Protein AF-A0A1H7X1F6-F1 (afdb_monomer_lite)

Sequence (205 aa):
MDRLIEIYKSLSFLFTQIKLTILCIEECIKNHSELSKIEFDENFYNEPGFSMASRAILSNHCLIQFKSFLDEYKNFNESNFDKKYAESIRKVRNINQYGIKRISKWKDLEKFRNDILAHNFRANKKSFFNNPNNEVYEYLIPDSLNEKKVCLMIMQKICLNIMNEFPEVITHSNVIYYNIGMNLKINFDSKLDLEEEIRLINENM

Organism: NCBI:txid295069

pLDDT: mean 83.16, std 15.3, range [36.94, 97.62]

Foldseek 3Di:
DVVLLVLLLQLLVLLLLLVVLLVVLVVLVVCVVVQQPDADPPPDDRPPGRSVVSNVVSLLVSLLSLVVSVVSVVCLALVNDDVVCRVLSVVLCQLLVVLVVVQCQQVCSVVSNCCVPVVVCDDPVDHPVPDPPPDDDDGSTQRDSLSSVSSSVSSLSSSVSSCVSCVVSCVPNVSPPVSSDDPDPDDDDDPDPSVVSVVVSVVRD

Radius of gyration: 19.15 Å; chains: 1; bounding box: 44×42×52 Å

Secondary structure (DSSP, 8-state):
-HHHHHHHHHHHHHHHHHHHHHHHHHHHHHTHHHHTT-PPPTTS--SS-HHHHHHHHHHHHHHHHHHHHHHHHHH--GGGS-GGGHHHHHHHHHHHHHHHHHHTT-TTHHHHHIIIIITTSEETTEESS--TT-------S--SHHHHHHHHHHHHHHHHHHHHH-THHHHHH---GGGT-----PPP-SSS-HHHHHHHHHHH-

Structure (mmCIF, N/CA/C/O backbone):
data_AF-A0A1H7X1F6-F1
#
_entry.id   AF-A0A1H7X1F6-F1
#
loop_
_atom_site.group_PDB
_atom_site.id
_atom_site.type_symbol
_atom_site.label_atom_id
_atom_site.label_alt_id
_atom_site.label_comp_id
_atom_site.label_asym_id
_atom_site.label_entity_id
_atom_site.label_seq_id
_atom_site.pdbx_PDB_ins_code
_atom_site.Cartn_x
_atom_site.Cartn_y
_atom_site.Cartn_z
_atom_site.occupancy
_atom_site.B_iso_or_equiv
_atom_site.auth_seq_id
_atom_site.auth_comp_id
_atom_site.auth_asym_id
_atom_site.auth_atom_id
_atom_site.pdbx_PDB_model_num
ATOM 1 N N . MET A 1 1 ? -3.171 -2.506 24.985 1.00 88.88 1 MET A N 1
ATOM 2 C CA . MET A 1 1 ? -2.374 -1.358 24.487 1.00 88.88 1 MET A CA 1
ATOM 3 C C . MET A 1 1 ? -1.203 -1.828 23.634 1.00 88.88 1 MET A C 1
ATOM 5 O O . MET A 1 1 ? -1.101 -1.403 22.495 1.00 88.88 1 MET A O 1
ATOM 9 N N . ASP A 1 2 ? -0.366 -2.742 24.124 1.00 89.69 2 ASP A N 1
ATOM 10 C CA . ASP A 1 2 ? 0.849 -3.183 23.411 1.00 89.69 2 ASP A CA 1
ATOM 11 C C . ASP A 1 2 ? 0.585 -3.679 21.987 1.00 89.69 2 ASP A C 1
ATOM 13 O O . ASP A 1 2 ? 1.252 -3.249 21.051 1.00 89.69 2 ASP A O 1
ATOM 17 N N . ARG A 1 3 ? -0.469 -4.482 21.796 1.00 90.88 3 ARG A N 1
ATOM 18 C CA . ARG A 1 3 ? -0.887 -4.951 20.467 1.00 90.88 3 ARG A CA 1
ATOM 19 C C . ARG A 1 3 ? -1.257 -3.814 19.505 1.00 90.88 3 ARG A C 1
ATOM 21 O O . ARG A 1 3 ? -1.011 -3.911 18.309 1.00 90.88 3 ARG A O 1
ATOM 28 N N . LEU A 1 4 ? -1.851 -2.735 20.020 1.00 91.69 4 LEU A N 1
ATOM 29 C CA . LEU A 1 4 ? -2.218 -1.549 19.237 1.00 91.69 4 LEU A CA 1
ATOM 30 C C . LEU A 1 4 ? -0.965 -0.812 18.767 1.00 91.69 4 LEU A C 1
ATOM 32 O O . LEU A 1 4 ? -0.859 -0.455 17.597 1.00 91.69 4 LEU A O 1
ATOM 36 N N . ILE A 1 5 ? -0.000 -0.649 19.674 1.00 90.44 5 ILE A N 1
ATOM 37 C CA . ILE A 1 5 ? 1.303 -0.052 19.379 1.00 90.44 5 ILE A CA 1
ATOM 38 C C . ILE A 1 5 ? 2.058 -0.904 18.353 1.00 90.44 5 ILE A C 1
ATOM 40 O O . ILE A 1 5 ? 2.636 -0.352 17.421 1.00 90.44 5 ILE A O 1
ATOM 44 N N . GLU A 1 6 ? 2.048 -2.230 18.499 1.00 91.06 6 GLU A N 1
ATOM 45 C CA . GLU A 1 6 ? 2.686 -3.168 17.570 1.00 91.06 6 GLU A CA 1
ATOM 46 C C . GLU A 1 6 ? 2.112 -3.037 16.153 1.00 91.06 6 GLU A C 1
ATOM 48 O O . GLU A 1 6 ? 2.861 -2.760 15.219 1.00 91.06 6 GLU A O 1
ATOM 53 N N . ILE A 1 7 ? 0.787 -3.135 16.003 1.00 93.38 7 ILE A N 1
ATOM 54 C CA . ILE A 1 7 ? 0.122 -2.998 14.697 1.00 93.38 7 ILE A CA 1
ATOM 55 C C . ILE A 1 7 ? 0.402 -1.622 14.091 1.00 93.38 7 ILE A C 1
ATOM 57 O O . ILE A 1 7 ? 0.745 -1.511 12.915 1.00 93.38 7 ILE A O 1
ATOM 61 N N . TYR A 1 8 ? 0.312 -0.555 14.886 1.00 92.12 8 TYR A N 1
ATOM 62 C CA . TYR A 1 8 ? 0.587 0.791 14.396 1.00 92.12 8 TYR A CA 1
ATOM 63 C C . TYR A 1 8 ? 2.049 0.972 13.947 1.00 92.12 8 TYR A C 1
ATOM 65 O O . TYR A 1 8 ? 2.299 1.604 12.915 1.00 92.12 8 TYR A O 1
ATOM 73 N N . LYS A 1 9 ? 3.020 0.389 14.665 1.00 89.56 9 LYS A N 1
ATOM 74 C CA . LYS A 1 9 ? 4.433 0.361 14.248 1.00 89.56 9 LYS A CA 1
ATOM 75 C C . LYS A 1 9 ? 4.597 -0.356 12.911 1.00 89.56 9 LYS A C 1
ATOM 77 O O . LYS A 1 9 ? 5.235 0.198 12.017 1.00 89.56 9 LYS A O 1
ATOM 82 N N . SER A 1 10 ? 3.996 -1.535 12.757 1.00 93.12 10 SER A N 1
ATOM 83 C CA . SER A 1 10 ? 4.032 -2.310 11.511 1.00 93.12 10 SER A CA 1
ATOM 84 C C . SER A 1 10 ? 3.438 -1.526 10.339 1.00 93.12 10 SER A C 1
ATOM 86 O O . SER A 1 10 ? 4.079 -1.396 9.295 1.00 93.12 10 SER A O 1
ATOM 88 N N . LEU A 1 11 ? 2.257 -0.925 10.522 1.00 94.31 11 LEU A N 1
ATOM 89 C CA . LEU A 1 11 ? 1.610 -0.087 9.508 1.00 94.31 11 LEU A CA 1
ATOM 90 C C . LEU A 1 11 ? 2.471 1.123 9.135 1.00 94.31 11 LEU A C 1
ATOM 92 O O . LEU A 1 11 ? 2.673 1.393 7.953 1.00 94.31 11 LEU A O 1
ATOM 96 N N . SER A 1 12 ? 3.028 1.823 10.124 1.00 90.38 12 SER A N 1
ATOM 97 C CA . SER A 1 12 ? 3.879 2.999 9.903 1.00 90.38 12 SER A CA 1
ATOM 98 C C . SER A 1 12 ? 5.176 2.650 9.174 1.00 90.38 12 SER A C 1
ATOM 100 O O . SER A 1 12 ? 5.615 3.388 8.285 1.00 90.38 12 SER A O 1
ATOM 102 N N . PHE A 1 13 ? 5.784 1.514 9.520 1.00 90.62 13 PHE A N 1
ATOM 103 C CA . PHE A 1 13 ? 6.967 0.994 8.845 1.00 90.62 13 PHE A CA 1
ATOM 104 C C . PHE A 1 13 ? 6.662 0.666 7.381 1.00 90.62 13 PHE A C 1
ATOM 106 O O . PHE A 1 13 ? 7.339 1.176 6.488 1.00 90.62 13 PHE A O 1
ATOM 113 N N . LEU A 1 14 ? 5.603 -0.111 7.125 1.00 94.44 14 LEU A N 1
ATOM 114 C CA . LEU A 1 14 ? 5.171 -0.469 5.772 1.00 94.44 14 LEU A CA 1
ATOM 115 C C . LEU A 1 14 ? 4.840 0.776 4.947 1.00 94.44 14 LEU A C 1
ATOM 117 O O . LEU A 1 14 ? 5.339 0.919 3.836 1.00 94.44 14 LEU A O 1
ATOM 121 N N . PHE A 1 15 ? 4.080 1.718 5.507 1.00 93.62 15 PHE A N 1
ATOM 122 C CA . PHE A 1 15 ? 3.782 2.999 4.868 1.00 93.62 15 PHE A CA 1
ATOM 123 C C . PHE A 1 15 ? 5.056 3.757 4.465 1.00 93.62 15 PHE A C 1
ATOM 125 O O . PHE A 1 15 ? 5.159 4.244 3.340 1.00 93.62 15 PHE A O 1
ATOM 132 N N . THR A 1 16 ? 6.048 3.828 5.355 1.00 89.94 16 THR A N 1
ATOM 133 C CA . THR A 1 16 ? 7.317 4.521 5.081 1.00 89.94 16 THR A CA 1
ATOM 134 C C . THR A 1 16 ? 8.088 3.849 3.943 1.00 89.94 16 THR A C 1
ATOM 136 O O . THR A 1 16 ? 8.592 4.531 3.051 1.00 89.94 16 THR A O 1
ATOM 139 N N . GLN A 1 17 ? 8.139 2.517 3.933 1.00 92.81 17 GLN A N 1
ATOM 140 C CA . GLN A 1 17 ? 8.785 1.735 2.875 1.00 92.81 17 GLN A CA 1
ATOM 141 C C . GLN A 1 17 ? 8.091 1.912 1.517 1.00 92.81 17 GLN A C 1
ATOM 143 O O . GLN A 1 17 ? 8.752 2.109 0.495 1.00 92.81 17 GLN A O 1
ATOM 148 N N . ILE A 1 18 ? 6.758 1.931 1.512 1.00 94.94 18 ILE A N 1
ATOM 149 C CA . ILE A 1 18 ? 5.947 2.199 0.322 1.00 94.94 18 ILE A CA 1
ATOM 150 C C . ILE A 1 18 ? 6.231 3.606 -0.209 1.00 94.94 18 ILE A C 1
ATOM 152 O O . ILE A 1 18 ? 6.483 3.778 -1.403 1.00 94.94 18 ILE A O 1
ATOM 156 N N . LYS A 1 19 ? 6.228 4.616 0.672 1.00 93.25 19 LYS A N 1
ATOM 157 C CA . LYS A 1 19 ? 6.528 6.014 0.325 1.00 93.25 19 LYS A CA 1
ATOM 158 C C . LYS A 1 19 ? 7.902 6.135 -0.324 1.00 93.25 19 LYS A C 1
ATOM 160 O O . LYS A 1 19 ? 8.022 6.756 -1.378 1.00 93.25 19 LYS A O 1
ATOM 165 N N . LEU A 1 20 ? 8.919 5.522 0.281 1.00 92.75 20 LEU A N 1
ATOM 166 C CA . LEU A 1 20 ? 10.278 5.506 -0.252 1.00 92.75 20 LEU A CA 1
ATOM 167 C C . LEU A 1 20 ? 10.326 4.839 -1.630 1.00 92.75 20 LEU A C 1
ATOM 169 O O . LEU A 1 20 ? 10.896 5.398 -2.559 1.00 92.75 20 LEU A O 1
ATOM 173 N N . THR A 1 21 ? 9.669 3.690 -1.787 1.00 95.31 21 THR A N 1
ATOM 174 C CA . THR A 1 21 ? 9.642 2.960 -3.062 1.00 95.31 21 THR A CA 1
ATOM 175 C C . THR A 1 21 ? 8.993 3.794 -4.168 1.00 95.31 21 THR A C 1
ATOM 177 O O . THR A 1 21 ? 9.528 3.870 -5.271 1.00 95.31 21 THR A O 1
ATOM 180 N N . ILE A 1 22 ? 7.881 4.481 -3.883 1.00 95.00 22 ILE A N 1
ATOM 181 C CA . ILE A 1 22 ? 7.218 5.380 -4.843 1.00 95.00 22 ILE A CA 1
ATOM 182 C C . ILE A 1 22 ? 8.125 6.554 -5.227 1.00 95.00 22 ILE A C 1
ATOM 184 O O . ILE A 1 22 ? 8.204 6.884 -6.409 1.00 95.00 22 ILE A O 1
ATOM 188 N N . LEU A 1 23 ? 8.839 7.148 -4.264 1.00 93.56 23 LEU A N 1
ATOM 189 C CA . LEU A 1 23 ? 9.831 8.191 -4.542 1.00 93.56 23 LEU A CA 1
ATOM 190 C C . LEU A 1 23 ? 10.948 7.671 -5.456 1.00 93.56 23 LEU A C 1
ATOM 192 O O . LEU A 1 23 ? 11.282 8.328 -6.435 1.00 93.56 23 LEU A O 1
ATOM 196 N N . CYS A 1 24 ? 11.473 6.470 -5.202 1.00 93.81 24 CYS A N 1
ATOM 197 C CA . CYS A 1 24 ? 12.476 5.849 -6.068 1.00 93.81 24 CYS A CA 1
ATOM 198 C C . CYS A 1 24 ? 11.944 5.604 -7.489 1.00 93.81 24 CYS A C 1
ATOM 200 O O . CYS A 1 24 ? 12.646 5.893 -8.453 1.00 93.81 24 CYS A O 1
ATOM 202 N N . ILE A 1 25 ? 10.704 5.120 -7.641 1.00 94.62 25 ILE A N 1
ATOM 203 C CA . ILE A 1 25 ? 10.073 4.942 -8.962 1.00 94.62 25 ILE A CA 1
ATOM 204 C C . ILE A 1 25 ? 9.985 6.283 -9.697 1.00 94.62 25 ILE A C 1
ATOM 206 O O . ILE A 1 25 ? 10.287 6.355 -10.888 1.00 94.62 25 ILE A O 1
ATOM 210 N N . GLU A 1 26 ? 9.570 7.339 -8.997 1.00 93.81 26 GLU A N 1
ATOM 211 C CA . GLU A 1 26 ? 9.464 8.682 -9.561 1.00 93.81 26 GLU A CA 1
ATOM 212 C C . GLU A 1 26 ? 10.828 9.214 -10.019 1.00 93.81 26 GLU A C 1
ATOM 214 O O . GLU A 1 26 ? 10.940 9.719 -11.136 1.00 93.81 26 GLU A O 1
ATOM 219 N N . GLU A 1 27 ? 11.877 9.033 -9.217 1.00 92.62 27 GLU A N 1
ATOM 220 C CA . GLU A 1 27 ? 13.239 9.404 -9.606 1.00 92.62 27 GLU A CA 1
ATOM 221 C C . GLU A 1 27 ? 13.752 8.580 -10.793 1.00 92.62 27 GLU A C 1
ATOM 223 O O . GLU A 1 27 ? 14.383 9.138 -11.693 1.00 92.62 27 GLU A O 1
ATOM 228 N N . CYS A 1 28 ? 13.419 7.288 -10.884 1.00 92.31 28 CYS A N 1
ATOM 229 C CA . CYS A 1 28 ? 13.743 6.489 -12.067 1.00 92.31 28 CYS A CA 1
ATOM 230 C C . CYS A 1 28 ? 13.047 6.999 -13.338 1.00 92.31 28 CYS A C 1
ATOM 232 O O . CYS A 1 28 ? 13.621 6.911 -14.423 1.00 92.31 28 CYS A O 1
ATOM 234 N N . ILE A 1 29 ? 11.815 7.505 -13.221 1.00 91.31 29 ILE A N 1
ATOM 235 C CA . ILE A 1 29 ? 11.071 8.090 -14.346 1.00 91.31 29 ILE A CA 1
ATOM 236 C C . ILE A 1 29 ? 11.693 9.426 -14.759 1.00 91.31 29 ILE A C 1
ATOM 238 O O . ILE A 1 29 ? 11.963 9.623 -15.942 1.00 91.31 29 ILE A O 1
ATOM 242 N N . LYS A 1 30 ? 11.972 10.319 -13.800 1.00 92.88 30 LYS A N 1
ATOM 243 C CA . LYS A 1 30 ? 12.587 11.633 -14.064 1.00 92.88 30 LYS A CA 1
ATOM 244 C C . LYS A 1 30 ? 13.959 11.518 -14.726 1.00 92.88 30 LYS A C 1
ATOM 246 O O . LYS A 1 30 ? 14.281 12.314 -15.598 1.00 92.88 30 LYS A O 1
ATOM 251 N N . ASN A 1 31 ? 14.743 10.517 -14.332 1.00 93.56 31 ASN A N 1
ATOM 252 C CA . ASN A 1 31 ? 16.113 10.312 -14.805 1.00 93.56 31 ASN A CA 1
ATOM 253 C C . ASN A 1 31 ? 16.216 9.212 -15.877 1.00 93.56 31 ASN A C 1
ATOM 255 O O . ASN A 1 31 ? 17.286 8.635 -16.069 1.00 93.56 31 ASN A O 1
ATOM 259 N N . HIS A 1 32 ? 15.121 8.893 -16.578 1.00 90.94 32 HIS A N 1
ATOM 260 C CA . HIS A 1 32 ? 15.079 7.792 -17.546 1.00 90.94 32 HIS A CA 1
ATOM 261 C C . HIS A 1 32 ? 16.185 7.872 -18.611 1.00 90.94 32 HIS A C 1
ATOM 263 O O . HIS A 1 32 ? 16.798 6.849 -18.911 1.00 90.94 32 HIS A O 1
ATOM 269 N N . SER A 1 33 ? 16.476 9.064 -19.146 1.00 90.88 33 SER A N 1
ATOM 270 C CA . SER A 1 33 ? 17.503 9.255 -20.181 1.00 90.88 33 SER A CA 1
ATOM 271 C C . SER A 1 33 ? 18.907 8.896 -19.700 1.00 90.88 33 SER A C 1
ATOM 273 O O . SER A 1 33 ? 19.660 8.282 -20.444 1.00 90.88 33 SER A O 1
ATOM 275 N N . GLU A 1 34 ? 19.257 9.252 -18.464 1.00 93.19 34 GLU A N 1
ATOM 276 C CA . GLU A 1 34 ? 20.572 8.952 -17.889 1.00 93.19 34 GLU A CA 1
ATOM 277 C C . GLU A 1 34 ? 20.667 7.490 -17.465 1.00 93.19 34 GLU A C 1
ATOM 279 O O . GLU A 1 34 ? 21.635 6.807 -17.785 1.00 93.19 34 GLU A O 1
ATOM 284 N N . LEU A 1 35 ? 19.620 6.969 -16.823 1.00 90.00 35 LEU A N 1
ATOM 285 C CA . LEU A 1 35 ? 19.577 5.576 -16.385 1.00 90.00 35 LEU A CA 1
ATOM 286 C C . LEU A 1 35 ? 19.558 4.583 -17.550 1.00 90.00 35 LEU A C 1
ATOM 288 O O . LEU A 1 35 ? 19.980 3.447 -17.377 1.00 90.00 35 LEU A O 1
ATOM 292 N N . SER A 1 36 ? 19.067 4.980 -18.724 1.00 87.94 36 SER A N 1
ATOM 293 C CA . SER A 1 36 ? 19.060 4.116 -19.912 1.00 87.94 36 SER A CA 1
ATOM 294 C C . SER A 1 36 ? 20.427 4.009 -20.589 1.00 87.94 36 SER A C 1
ATOM 296 O O . SER A 1 36 ? 20.607 3.122 -21.413 1.00 87.94 36 SER A O 1
ATOM 298 N N . LYS A 1 37 ? 21.390 4.872 -20.235 1.00 90.31 37 LYS A N 1
ATOM 299 C CA . LYS A 1 37 ? 22.786 4.776 -20.698 1.00 90.31 37 LYS A CA 1
ATOM 300 C C . LYS A 1 37 ? 23.609 3.769 -19.892 1.00 90.31 37 LYS A C 1
ATOM 302 O O . LYS A 1 37 ? 24.751 3.505 -20.243 1.00 90.31 37 LYS A O 1
ATOM 307 N N . ILE A 1 38 ? 23.069 3.264 -18.780 1.00 88.88 38 ILE A N 1
ATOM 308 C CA . ILE A 1 38 ? 23.737 2.253 -17.963 1.00 88.88 38 ILE A CA 1
ATOM 309 C C . ILE A 1 38 ? 23.565 0.909 -18.666 1.00 88.88 38 ILE A C 1
ATOM 311 O O . ILE A 1 38 ? 22.469 0.344 -18.689 1.00 88.88 38 ILE A O 1
ATOM 315 N N . GLU A 1 39 ? 24.657 0.420 -19.239 1.00 83.00 39 GLU A N 1
ATOM 316 C CA . GLU A 1 39 ? 24.734 -0.897 -19.858 1.00 83.00 39 GLU A CA 1
ATOM 317 C C . GLU A 1 39 ? 25.016 -1.959 -18.792 1.00 83.00 39 GLU A C 1
ATOM 319 O O . GLU A 1 39 ? 25.766 -1.732 -17.836 1.00 83.00 39 GLU A O 1
ATOM 324 N N . PHE A 1 40 ? 24.381 -3.118 -18.939 1.00 80.50 40 PHE A N 1
ATOM 325 C CA . PHE A 1 40 ? 24.753 -4.285 -18.155 1.00 80.50 40 PHE A CA 1
ATOM 326 C C . PHE A 1 40 ? 25.980 -4.952 -18.788 1.00 80.50 40 PHE A C 1
ATOM 328 O O . PHE A 1 40 ? 26.198 -4.844 -19.991 1.00 80.50 40 PHE A O 1
ATOM 335 N N . ASP A 1 41 ? 26.780 -5.636 -17.969 1.00 79.25 41 ASP A N 1
ATOM 336 C CA . ASP A 1 41 ? 27.873 -6.480 -18.463 1.00 79.25 41 ASP A CA 1
ATOM 337 C C . ASP A 1 41 ? 27.336 -7.541 -19.448 1.00 79.25 41 ASP A C 1
ATOM 339 O O . ASP A 1 41 ? 26.183 -7.964 -19.334 1.00 79.25 41 ASP A O 1
ATOM 343 N N . GLU A 1 42 ? 28.175 -8.010 -20.376 1.00 68.56 42 GLU A N 1
ATOM 344 C CA . GLU A 1 42 ? 27.832 -8.919 -21.489 1.00 68.56 42 GLU A CA 1
ATOM 345 C C . GLU A 1 42 ? 27.166 -10.234 -21.031 1.00 68.56 42 GLU A C 1
ATOM 347 O O . GLU A 1 42 ? 26.532 -10.941 -21.813 1.00 68.56 42 GLU A O 1
ATOM 352 N N . ASN A 1 43 ? 27.282 -10.553 -19.741 1.00 68.00 43 ASN A N 1
ATOM 353 C CA . ASN A 1 43 ? 26.691 -11.717 -19.089 1.00 68.00 43 ASN A CA 1
ATOM 354 C C . ASN A 1 43 ? 25.201 -11.553 -18.715 1.00 68.00 43 ASN A C 1
ATOM 356 O O . ASN A 1 43 ? 24.604 -12.488 -18.173 1.00 68.00 43 ASN A O 1
ATOM 360 N N . PHE A 1 44 ? 24.589 -10.394 -18.971 1.00 66.06 44 PHE A N 1
ATOM 361 C CA . PHE A 1 44 ? 23.175 -10.128 -18.699 1.00 66.06 44 PHE A CA 1
ATOM 362 C C . PHE A 1 44 ? 22.361 -9.989 -19.990 1.00 66.06 44 PHE A C 1
ATOM 364 O O . PHE A 1 44 ? 22.857 -9.579 -21.035 1.00 66.06 44 PHE A O 1
ATOM 371 N N . TYR A 1 45 ? 21.065 -10.307 -19.914 1.00 63.44 45 TYR A N 1
ATOM 372 C CA . TYR A 1 45 ? 20.137 -9.968 -20.991 1.00 63.44 45 TYR A CA 1
ATOM 373 C C . TYR A 1 45 ? 20.056 -8.438 -21.101 1.00 63.44 45 TYR A C 1
ATOM 375 O O . TYR A 1 45 ? 19.597 -7.777 -20.173 1.00 63.44 45 TYR A O 1
ATOM 383 N N . ASN A 1 46 ? 20.487 -7.885 -22.238 1.00 60.38 46 ASN A N 1
ATOM 384 C CA . ASN A 1 46 ? 20.487 -6.437 -22.494 1.00 60.38 46 ASN A CA 1
ATOM 385 C C . ASN A 1 46 ? 19.077 -5.818 -22.567 1.00 60.38 46 ASN A C 1
ATOM 387 O O . ASN A 1 46 ? 18.937 -4.596 -22.557 1.00 60.38 46 ASN A O 1
ATOM 391 N N . GLU A 1 47 ? 18.027 -6.645 -22.590 1.00 70.50 47 GLU A N 1
ATOM 392 C CA . GLU A 1 47 ? 16.638 -6.211 -22.494 1.00 70.50 47 GLU A CA 1
ATOM 393 C C . GLU A 1 47 ? 15.919 -6.897 -21.318 1.00 70.50 47 GLU A C 1
ATOM 395 O O . GLU A 1 47 ? 15.977 -8.124 -21.196 1.00 70.50 47 GLU A O 1
ATOM 400 N N . PRO A 1 48 ? 15.195 -6.140 -20.470 1.00 73.00 48 PRO A N 1
ATOM 401 C CA . PRO A 1 48 ? 15.028 -4.682 -20.495 1.00 73.00 48 PRO A CA 1
ATOM 402 C C . PRO A 1 48 ? 16.242 -3.920 -19.923 1.00 73.00 48 PRO A C 1
ATOM 404 O O . PRO A 1 48 ? 16.847 -4.351 -18.944 1.00 73.00 48 PRO A O 1
ATOM 407 N N . GLY A 1 49 ? 16.546 -2.738 -20.476 1.00 83.38 49 GLY A N 1
ATOM 408 C CA . GLY A 1 49 ? 17.636 -1.874 -19.994 1.00 83.38 49 GLY A CA 1
ATOM 409 C C . GLY A 1 49 ? 17.459 -1.390 -18.543 1.00 83.38 49 GLY A C 1
ATOM 410 O O . GLY A 1 49 ? 16.355 -1.424 -17.986 1.00 83.38 49 GLY A O 1
ATOM 411 N N . PHE A 1 50 ? 18.541 -0.897 -17.925 1.00 87.50 50 PHE A N 1
ATOM 412 C CA . PHE A 1 50 ? 18.636 -0.630 -16.478 1.00 87.50 50 PHE A CA 1
ATOM 413 C C . PHE A 1 50 ? 17.471 0.184 -15.897 1.00 87.50 50 PHE A C 1
ATOM 415 O O . PHE A 1 50 ? 16.898 -0.186 -14.866 1.00 87.50 50 PHE A O 1
ATOM 422 N N . SER A 1 51 ? 17.085 1.276 -16.565 1.00 88.06 51 SER A N 1
ATOM 423 C CA . SER A 1 51 ? 15.960 2.121 -16.141 1.00 88.06 51 SER A CA 1
ATOM 424 C C . SER A 1 51 ? 14.651 1.330 -16.039 1.00 88.06 51 SER A C 1
ATOM 426 O O . SER A 1 51 ? 13.929 1.428 -15.044 1.00 88.06 51 SER A O 1
ATOM 428 N N . MET A 1 52 ? 14.346 0.518 -17.053 1.00 86.06 52 MET A N 1
ATOM 429 C CA . MET A 1 52 ? 13.113 -0.262 -17.109 1.00 86.06 52 MET A CA 1
ATOM 430 C C . MET A 1 52 ? 13.144 -1.426 -16.116 1.00 86.06 52 MET A C 1
ATOM 432 O O . MET A 1 52 ? 12.163 -1.625 -15.399 1.00 86.06 52 MET A O 1
ATOM 436 N N . ALA A 1 53 ? 14.275 -2.129 -16.005 1.00 88.50 53 ALA A N 1
ATOM 437 C CA . ALA A 1 53 ? 14.463 -3.196 -15.025 1.00 88.50 53 ALA A CA 1
ATOM 438 C C . ALA A 1 53 ? 14.268 -2.684 -13.586 1.00 88.50 53 ALA A C 1
ATOM 440 O O . ALA A 1 53 ? 13.493 -3.253 -12.815 1.00 88.50 53 ALA A O 1
ATOM 441 N N . SER A 1 54 ? 14.889 -1.550 -13.249 1.00 90.88 54 SER A N 1
ATOM 442 C CA . SER A 1 54 ? 14.768 -0.919 -11.930 1.00 90.88 54 SER A CA 1
ATOM 443 C C . SER A 1 54 ? 13.328 -0.501 -11.628 1.00 90.88 54 SER A C 1
ATOM 445 O O . SER A 1 54 ? 12.800 -0.813 -10.560 1.00 90.88 54 SER A O 1
ATOM 447 N N . ARG A 1 55 ? 12.644 0.138 -12.587 1.00 90.75 55 ARG A N 1
ATOM 448 C CA . ARG A 1 55 ? 11.225 0.507 -12.447 1.00 90.75 55 ARG A CA 1
ATOM 449 C C . ARG A 1 55 ? 10.333 -0.712 -12.240 1.00 90.75 55 ARG A C 1
ATOM 451 O O . ARG A 1 55 ? 9.451 -0.657 -11.387 1.00 90.75 55 ARG A O 1
ATOM 458 N N . ALA A 1 56 ? 10.555 -1.795 -12.982 1.00 89.25 56 ALA A N 1
ATOM 459 C CA . ALA A 1 56 ? 9.777 -3.025 -12.852 1.00 89.25 56 ALA A CA 1
ATOM 460 C C . ALA A 1 56 ? 9.956 -3.664 -11.466 1.00 89.25 56 ALA A C 1
ATOM 462 O O . ALA A 1 56 ? 8.968 -3.972 -10.798 1.00 89.25 56 ALA A O 1
ATOM 463 N N . ILE A 1 57 ? 11.200 -3.790 -10.994 1.00 91.31 57 ILE A N 1
ATOM 464 C CA . ILE A 1 57 ? 11.512 -4.351 -9.670 1.00 91.31 57 ILE A CA 1
ATOM 465 C C . ILE A 1 57 ? 10.872 -3.510 -8.561 1.00 91.31 57 ILE A C 1
ATO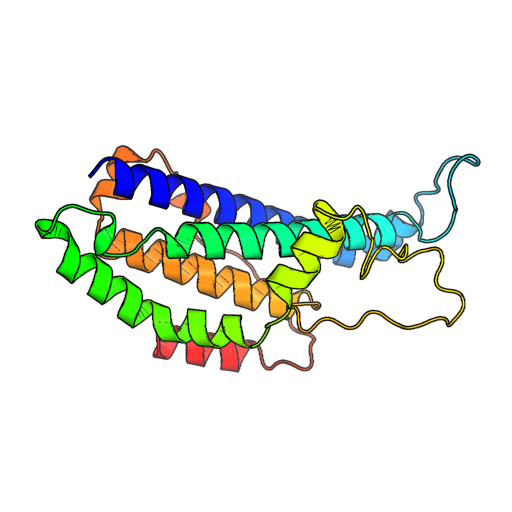M 467 O O . ILE A 1 57 ? 10.169 -4.050 -7.705 1.00 91.31 57 ILE A O 1
ATOM 471 N N . LEU A 1 58 ? 11.061 -2.188 -8.598 1.00 95.00 58 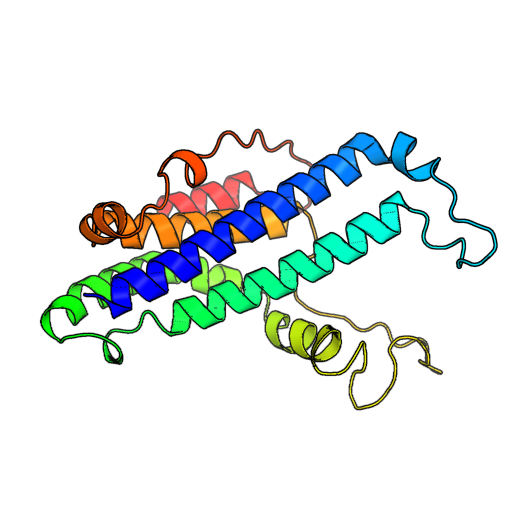LEU A N 1
ATOM 472 C CA . LEU A 1 58 ? 10.488 -1.273 -7.609 1.00 95.00 58 LEU A CA 1
ATOM 473 C C . LEU A 1 58 ? 8.954 -1.282 -7.644 1.00 95.00 58 LEU A C 1
ATOM 475 O O . LEU A 1 58 ? 8.314 -1.306 -6.594 1.00 95.00 58 LEU A O 1
ATOM 479 N N . SER A 1 59 ? 8.350 -1.310 -8.836 1.00 93.19 59 SER A N 1
ATOM 480 C CA . SER A 1 59 ? 6.893 -1.381 -9.008 1.00 93.19 59 SER A CA 1
ATOM 481 C C . SER A 1 59 ? 6.321 -2.660 -8.391 1.00 93.19 59 SER A C 1
ATOM 483 O O . SER A 1 59 ? 5.387 -2.590 -7.590 1.00 93.19 59 SER A O 1
ATOM 485 N N . ASN A 1 60 ? 6.930 -3.814 -8.679 1.00 92.00 60 ASN A N 1
ATOM 486 C CA . ASN A 1 60 ? 6.518 -5.101 -8.115 1.00 92.00 60 ASN A CA 1
ATOM 487 C C . ASN A 1 60 ? 6.669 -5.115 -6.590 1.00 92.00 60 ASN A C 1
ATOM 489 O O . ASN A 1 60 ? 5.762 -5.552 -5.880 1.00 92.00 60 ASN A O 1
ATOM 493 N N . HIS A 1 61 ? 7.784 -4.587 -6.077 1.00 94.50 61 HIS A N 1
ATOM 494 C CA . HIS A 1 61 ? 8.017 -4.478 -4.640 1.00 94.50 61 HIS A CA 1
ATOM 495 C C . HIS A 1 61 ? 6.967 -3.595 -3.950 1.00 94.50 61 HIS A C 1
ATOM 497 O O . HIS A 1 61 ? 6.421 -3.978 -2.917 1.00 94.50 61 HIS A O 1
ATOM 503 N N . CYS A 1 62 ? 6.613 -2.460 -4.556 1.00 95.38 62 CYS A N 1
ATOM 504 C CA . CYS A 1 62 ? 5.576 -1.560 -4.053 1.00 95.38 62 CYS A CA 1
ATOM 505 C C . CYS A 1 62 ? 4.213 -2.267 -3.931 1.00 95.38 62 CYS A C 1
ATOM 507 O O . CYS A 1 62 ? 3.546 -2.167 -2.903 1.00 95.38 62 CYS A O 1
ATOM 509 N N . LEU A 1 63 ? 3.822 -3.049 -4.943 1.00 94.25 63 LEU A N 1
ATOM 510 C CA . LEU A 1 63 ? 2.566 -3.810 -4.949 1.00 94.25 63 LEU A CA 1
ATOM 511 C C . LEU A 1 63 ? 2.517 -4.884 -3.854 1.00 94.25 63 LEU A C 1
ATOM 513 O O . LEU A 1 63 ? 1.492 -5.058 -3.189 1.00 94.25 63 LEU A O 1
ATOM 517 N N . ILE A 1 64 ? 3.636 -5.575 -3.630 1.00 93.62 64 ILE A N 1
ATOM 518 C CA . ILE A 1 64 ? 3.788 -6.525 -2.522 1.00 93.62 64 ILE A CA 1
ATOM 519 C C . ILE A 1 64 ? 3.583 -5.805 -1.187 1.00 93.62 64 ILE A C 1
ATOM 521 O O . ILE A 1 64 ? 2.800 -6.263 -0.354 1.00 93.62 64 ILE A O 1
ATOM 525 N N . GLN A 1 65 ? 4.250 -4.666 -0.991 1.00 95.06 65 GLN A N 1
ATOM 526 C CA . GLN A 1 65 ? 4.141 -3.888 0.241 1.00 95.06 65 GLN A CA 1
ATOM 527 C C . GLN A 1 65 ? 2.724 -3.351 0.463 1.00 95.06 65 GLN A C 1
ATOM 529 O O . GLN A 1 65 ? 2.248 -3.383 1.597 1.00 95.06 65 GLN A O 1
ATOM 534 N N . PHE A 1 66 ? 2.015 -2.932 -0.593 1.00 96.06 66 PHE A N 1
ATOM 535 C CA . PHE A 1 66 ? 0.605 -2.554 -0.483 1.00 96.06 66 PHE A CA 1
ATOM 536 C C . PHE A 1 66 ? -0.233 -3.690 0.094 1.00 96.06 66 PHE A C 1
ATOM 538 O O . PHE A 1 66 ? -1.007 -3.473 1.027 1.00 96.06 66 PHE A O 1
ATOM 545 N N . LYS A 1 67 ? -0.067 -4.914 -0.421 1.00 95.56 67 LYS A N 1
ATOM 546 C CA . LYS A 1 67 ? -0.803 -6.065 0.105 1.00 95.56 67 LYS A CA 1
ATOM 547 C C . LYS A 1 67 ? -0.427 -6.359 1.557 1.00 95.56 67 LYS A C 1
ATOM 549 O O . LYS A 1 67 ? -1.325 -6.604 2.358 1.00 95.56 67 LYS A O 1
ATOM 554 N N . SER A 1 68 ? 0.857 -6.284 1.904 1.00 95.56 68 SER A N 1
ATOM 555 C CA . SER A 1 68 ? 1.323 -6.457 3.286 1.00 95.56 68 SER A CA 1
ATOM 556 C C . SER A 1 68 ? 0.715 -5.423 4.237 1.00 95.56 68 SER A C 1
ATOM 558 O O . SER A 1 68 ? 0.262 -5.791 5.316 1.00 95.56 68 SER A O 1
ATOM 560 N N . PHE A 1 69 ? 0.623 -4.153 3.827 1.00 97.44 69 PHE A N 1
ATOM 561 C CA . PHE A 1 69 ? -0.036 -3.106 4.616 1.00 97.44 69 PHE A CA 1
ATOM 562 C C . PHE A 1 69 ? -1.512 -3.431 4.856 1.00 97.44 69 PHE A C 1
ATOM 564 O O . PHE A 1 69 ? -1.996 -3.331 5.979 1.00 97.44 69 PHE A O 1
ATOM 571 N N . LEU A 1 70 ? -2.236 -3.843 3.812 1.00 97.12 70 LEU A N 1
ATOM 572 C CA . LEU A 1 70 ? -3.655 -4.184 3.929 1.00 97.12 70 LEU A CA 1
ATOM 573 C C . LEU A 1 70 ? -3.885 -5.408 4.815 1.00 97.12 70 LEU A C 1
ATOM 575 O O . LEU A 1 70 ? -4.859 -5.435 5.564 1.00 97.12 70 LEU A O 1
ATOM 579 N N . ASP A 1 71 ? -3.015 -6.413 4.732 1.00 96.06 71 ASP A N 1
ATOM 580 C CA . ASP A 1 71 ? -3.102 -7.599 5.583 1.00 96.06 71 ASP A CA 1
ATOM 581 C C . ASP A 1 71 ? -2.817 -7.259 7.048 1.00 96.06 71 ASP A C 1
ATOM 583 O O . ASP A 1 71 ? -3.563 -7.700 7.922 1.00 96.06 71 ASP A O 1
ATOM 587 N N . GLU A 1 72 ? -1.847 -6.386 7.321 1.00 97.19 72 GLU A N 1
ATOM 588 C CA . GLU A 1 72 ? -1.623 -5.885 8.678 1.00 97.19 72 GLU A CA 1
ATOM 589 C C . GLU A 1 72 ? -2.800 -5.032 9.174 1.00 97.19 72 GLU A C 1
ATOM 591 O O . GLU A 1 72 ? -3.260 -5.186 10.305 1.00 97.19 72 GLU A O 1
ATOM 596 N N . TYR A 1 73 ? -3.385 -4.193 8.316 1.00 97.62 73 TYR A N 1
ATOM 597 C CA . TYR A 1 73 ? -4.547 -3.382 8.682 1.00 97.62 73 TYR A CA 1
ATOM 598 C C . TYR A 1 73 ? -5.794 -4.232 8.968 1.00 97.62 73 TYR A C 1
ATOM 600 O O . TYR A 1 73 ? -6.627 -3.861 9.797 1.00 97.62 73 TYR A O 1
ATOM 608 N N . LYS A 1 74 ? -5.938 -5.415 8.357 1.00 96.38 74 LYS A N 1
ATOM 609 C CA . LYS A 1 74 ? -7.013 -6.354 8.726 1.00 96.38 74 LYS A CA 1
ATOM 610 C C . LYS A 1 74 ? -6.909 -6.799 10.186 1.00 96.38 74 LYS A C 1
ATOM 612 O O . LYS A 1 74 ? -7.953 -6.993 10.808 1.00 96.38 74 LYS A O 1
ATOM 617 N N . ASN A 1 75 ? -5.696 -6.886 10.743 1.00 96.25 75 ASN A N 1
ATOM 618 C CA . ASN A 1 75 ? -5.476 -7.209 12.156 1.00 96.25 75 ASN A CA 1
ATOM 619 C C . ASN A 1 75 ? -5.923 -6.081 13.099 1.00 96.25 75 ASN A C 1
ATOM 621 O O . ASN A 1 75 ? -6.169 -6.341 14.278 1.00 96.25 75 ASN A O 1
ATOM 625 N N . PHE A 1 76 ? -6.105 -4.857 12.595 1.00 96.25 76 PHE A N 1
ATOM 626 C CA . PHE A 1 76 ? -6.726 -3.746 13.315 1.00 96.25 76 PHE A CA 1
ATOM 627 C C . PHE A 1 76 ? -8.257 -3.928 13.388 1.00 96.25 76 PHE A C 1
ATOM 629 O O . PHE A 1 76 ? -9.020 -3.170 12.796 1.00 96.25 76 PHE A O 1
ATOM 636 N N . ASN A 1 77 ? -8.727 -4.982 14.054 1.00 94.56 77 ASN A N 1
ATOM 637 C CA . ASN A 1 77 ? -10.144 -5.309 14.259 1.00 94.56 77 ASN A CA 1
ATOM 638 C C . ASN A 1 77 ? -10.465 -5.345 15.755 1.00 94.56 77 ASN A C 1
ATOM 640 O O . ASN A 1 77 ? -9.642 -5.841 16.517 1.00 94.56 77 ASN A O 1
ATOM 644 N N . GLU A 1 78 ? -11.643 -4.878 16.182 1.00 93.44 78 GLU A N 1
ATOM 645 C CA . GLU A 1 78 ? -12.010 -4.824 17.604 1.00 93.44 78 GLU A CA 1
ATOM 646 C C . GLU A 1 78 ? -11.901 -6.171 18.335 1.00 93.44 78 GLU A C 1
ATOM 648 O O . GLU A 1 78 ? -11.631 -6.181 19.533 1.00 93.44 78 GLU A O 1
ATOM 653 N N . SER A 1 79 ? -12.047 -7.300 17.630 1.00 93.19 79 SER A N 1
ATOM 654 C CA . SER A 1 79 ? -11.909 -8.644 18.205 1.00 93.19 79 SER A CA 1
ATOM 655 C C . SER A 1 79 ? -10.500 -8.951 18.712 1.00 93.19 79 SER A C 1
ATOM 657 O O . SER A 1 79 ? -10.329 -9.860 19.519 1.00 93.19 79 SER A O 1
ATOM 659 N N . ASN A 1 80 ? -9.494 -8.218 18.233 1.00 92.94 80 ASN A N 1
ATOM 660 C CA . ASN A 1 80 ? -8.081 -8.459 18.522 1.00 92.94 80 ASN A CA 1
ATOM 661 C C . ASN A 1 80 ? -7.548 -7.598 19.680 1.00 92.94 80 ASN A C 1
ATOM 663 O O . ASN A 1 80 ? -6.346 -7.621 19.951 1.00 92.94 80 ASN A O 1
ATOM 667 N N . PHE A 1 81 ? -8.407 -6.819 20.345 1.00 93.62 81 PHE A N 1
ATOM 668 C CA . PHE A 1 81 ? -8.009 -5.886 21.401 1.00 93.62 81 PHE A CA 1
ATOM 669 C C . PHE A 1 81 ? -8.948 -5.938 22.607 1.00 93.62 81 PHE A C 1
ATOM 671 O O . PHE A 1 81 ? -10.053 -6.477 22.552 1.00 93.62 81 PHE A O 1
ATOM 678 N N . ASP A 1 82 ? -8.508 -5.325 23.710 1.00 92.19 82 ASP A N 1
ATOM 679 C CA . ASP A 1 82 ? -9.329 -5.176 24.910 1.00 92.19 82 ASP A CA 1
ATOM 680 C C . ASP A 1 82 ? -10.642 -4.450 24.590 1.00 92.19 82 ASP A C 1
ATOM 682 O O . ASP A 1 82 ? -10.649 -3.432 23.891 1.00 92.19 82 ASP A O 1
ATOM 686 N N . LYS A 1 83 ? -11.747 -4.905 25.197 1.00 93.31 83 LYS A N 1
ATOM 687 C CA . LYS A 1 83 ? -13.098 -4.353 24.978 1.00 93.31 83 LYS A CA 1
ATOM 688 C C . LYS A 1 83 ? -13.181 -2.831 25.129 1.00 93.31 83 LYS A C 1
ATOM 690 O O . LYS A 1 83 ? -13.972 -2.203 24.436 1.00 93.31 83 LYS A O 1
ATOM 695 N N . LYS A 1 84 ? -12.349 -2.238 25.992 1.00 94.38 84 LYS A N 1
ATOM 696 C CA . LYS A 1 84 ? -12.293 -0.784 26.209 1.00 94.38 84 LYS A CA 1
ATOM 697 C C . LYS A 1 84 ? -11.880 0.020 24.966 1.00 94.38 84 LYS A C 1
ATOM 699 O O . LYS A 1 84 ? -12.181 1.201 24.908 1.00 94.38 84 LYS A O 1
ATOM 704 N N . TYR A 1 85 ? -11.219 -0.601 23.985 1.00 94.81 85 TYR A N 1
ATOM 705 C CA . TYR A 1 85 ? -10.823 0.042 22.723 1.00 94.81 85 TYR A CA 1
ATOM 706 C C . TYR A 1 85 ? -11.762 -0.281 21.554 1.00 94.81 85 TYR A C 1
ATOM 708 O O . TYR A 1 85 ? -11.602 0.277 20.471 1.00 94.81 85 TYR A O 1
ATOM 716 N N . ALA A 1 86 ? -12.726 -1.189 21.738 1.00 94.88 86 ALA A N 1
ATOM 717 C CA . ALA A 1 86 ? -13.534 -1.726 20.646 1.00 94.88 86 ALA A CA 1
ATOM 718 C C . ALA A 1 86 ? -14.330 -0.642 19.900 1.00 94.88 86 ALA A C 1
ATOM 720 O O . ALA A 1 86 ? -14.415 -0.671 18.673 1.00 94.88 86 ALA A O 1
ATOM 721 N N . GLU A 1 87 ? -14.890 0.325 20.630 1.00 96.44 87 GLU A N 1
ATOM 722 C CA . GLU A 1 87 ? -15.659 1.427 20.046 1.00 96.44 87 GLU A CA 1
ATOM 723 C C . GLU A 1 87 ? -14.777 2.359 19.204 1.00 96.44 87 GLU A C 1
ATOM 725 O O . GLU A 1 87 ? -15.082 2.601 18.036 1.00 96.44 87 GLU A O 1
ATOM 730 N N . SER A 1 88 ? -13.637 2.791 19.748 1.00 96.69 88 SER A N 1
ATOM 731 C CA . SER A 1 88 ? -12.645 3.610 19.043 1.00 96.69 88 SER A CA 1
ATOM 732 C C . SER A 1 88 ? -12.084 2.913 17.798 1.00 96.69 88 SER A C 1
ATOM 734 O O . SER A 1 88 ? -11.985 3.519 16.731 1.00 96.69 88 SER A O 1
ATOM 736 N N . ILE A 1 89 ? -11.796 1.608 17.874 1.00 96.88 89 ILE A N 1
ATOM 737 C CA . ILE A 1 89 ? -11.353 0.827 16.706 1.00 96.88 89 ILE A CA 1
ATOM 738 C C . ILE A 1 89 ? -12.442 0.800 15.634 1.00 96.88 89 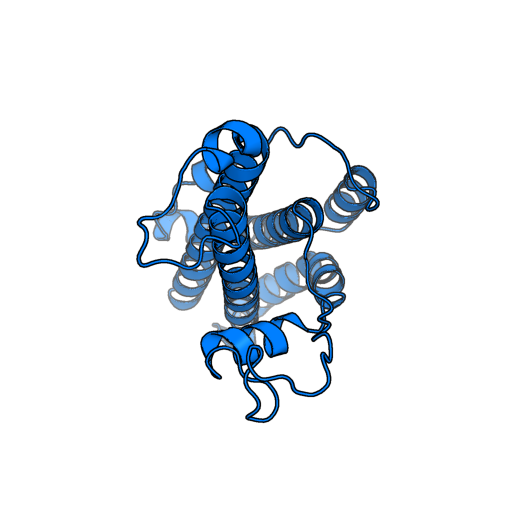ILE A C 1
ATOM 740 O O . ILE A 1 89 ? -12.156 1.053 14.461 1.00 96.88 89 ILE A O 1
ATOM 744 N N . ARG A 1 90 ? -13.697 0.537 16.016 1.00 96.81 90 ARG A N 1
ATOM 745 C CA . ARG A 1 90 ? -14.825 0.529 15.077 1.00 96.81 90 ARG A CA 1
ATOM 746 C C . ARG A 1 90 ? -15.013 1.891 14.419 1.00 96.81 90 ARG A C 1
ATOM 748 O O . ARG A 1 90 ? -15.214 1.952 13.208 1.00 96.81 90 ARG A O 1
ATOM 755 N N . LYS A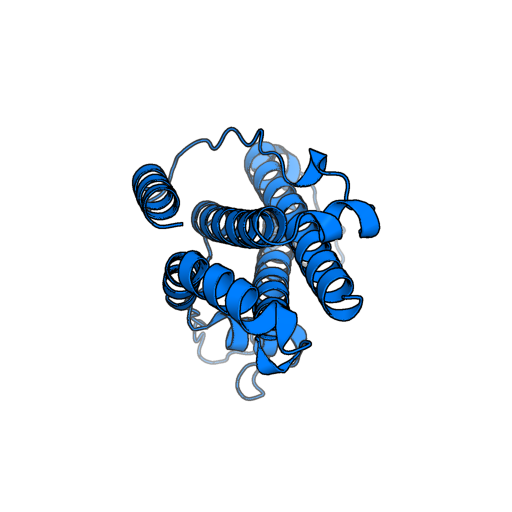 1 91 ? -14.892 2.975 15.186 1.00 96.62 91 LYS A N 1
ATOM 756 C CA . LYS A 1 91 ? -14.939 4.351 14.680 1.00 96.62 91 LYS A CA 1
ATOM 757 C C . LYS A 1 91 ? -13.863 4.590 13.618 1.00 96.62 91 LYS A C 1
ATOM 759 O O . LYS A 1 91 ? -14.200 4.989 12.506 1.00 96.62 91 LYS A O 1
ATOM 764 N N . VAL A 1 92 ? -12.601 4.265 13.902 1.00 96.81 92 VAL A N 1
ATOM 765 C CA . VAL A 1 92 ? -11.494 4.416 12.936 1.00 96.81 92 VAL A CA 1
ATOM 766 C C . VAL A 1 92 ? -11.717 3.568 11.683 1.00 96.81 92 VAL A C 1
ATOM 768 O O . VAL A 1 92 ? -11.546 4.054 10.565 1.00 96.81 92 VAL A O 1
ATOM 771 N N . ARG A 1 93 ? -12.142 2.308 11.835 1.00 96.75 93 ARG A N 1
ATOM 772 C CA . ARG A 1 93 ? -12.460 1.431 10.694 1.00 96.75 93 ARG A CA 1
ATOM 773 C C . ARG A 1 93 ? -13.596 1.987 9.837 1.00 96.75 93 ARG A C 1
ATOM 775 O O . ARG A 1 93 ? -13.516 1.906 8.614 1.00 96.75 93 ARG A O 1
ATOM 782 N N . ASN A 1 94 ? -14.621 2.563 10.461 1.00 95.62 94 ASN A N 1
ATOM 783 C CA . ASN A 1 94 ? -15.749 3.171 9.760 1.00 95.62 94 ASN A CA 1
ATOM 784 C C . ASN A 1 94 ? -15.336 4.408 8.960 1.00 95.62 94 ASN A C 1
ATOM 786 O O . ASN A 1 94 ? -15.817 4.571 7.843 1.00 95.62 94 ASN A O 1
ATOM 790 N N . ILE A 1 95 ? -14.440 5.246 9.484 1.00 94.44 95 ILE A N 1
ATOM 791 C CA . ILE A 1 95 ? -13.888 6.385 8.733 1.00 94.44 95 ILE A CA 1
ATOM 792 C C . ILE A 1 95 ? -13.071 5.864 7.543 1.00 94.44 95 ILE A C 1
ATOM 794 O O . ILE A 1 95 ? -13.285 6.245 6.395 1.00 94.44 95 ILE A O 1
ATOM 798 N N . ASN A 1 96 ? -12.195 4.890 7.792 1.00 95.81 96 ASN A N 1
ATOM 799 C CA . ASN A 1 96 ? -11.295 4.361 6.770 1.00 95.81 96 ASN A CA 1
ATOM 800 C C . ASN A 1 96 ? -11.992 3.525 5.684 1.00 95.81 96 ASN A C 1
ATOM 802 O O . ASN A 1 96 ? -11.376 3.202 4.664 1.00 95.81 96 ASN A O 1
ATOM 806 N N . GLN A 1 97 ? -13.264 3.159 5.873 1.00 94.50 97 GLN A N 1
ATOM 807 C CA . GLN A 1 97 ? -13.978 2.248 4.980 1.00 94.50 97 GLN A CA 1
ATOM 808 C C . GLN A 1 97 ? -14.019 2.744 3.529 1.00 94.50 97 GLN A C 1
ATOM 810 O O . GLN A 1 97 ? -14.000 1.926 2.612 1.00 94.50 97 GLN A O 1
ATOM 815 N N . TYR A 1 98 ? -14.078 4.061 3.306 1.00 90.88 98 TYR A N 1
ATOM 816 C CA . TYR A 1 98 ? -14.169 4.640 1.966 1.00 90.88 98 TYR A CA 1
ATOM 817 C C . TYR A 1 98 ? -12.875 4.419 1.180 1.00 90.88 98 TYR A C 1
ATOM 819 O O . TYR A 1 98 ? -12.912 3.901 0.062 1.00 90.88 98 TYR A O 1
ATOM 827 N N . GLY A 1 99 ? -11.726 4.684 1.804 1.00 92.44 99 GLY A N 1
ATOM 828 C CA . GLY A 1 99 ? -10.418 4.384 1.227 1.00 92.44 99 GLY A CA 1
ATOM 829 C C . GLY A 1 99 ? -10.210 2.889 0.992 1.00 92.44 99 GLY A C 1
ATOM 830 O O . GLY A 1 99 ? -9.751 2.484 -0.075 1.00 92.44 99 GLY A O 1
ATOM 831 N N . ILE A 1 100 ? -10.628 2.039 1.935 1.00 94.75 100 ILE A N 1
ATOM 832 C CA . ILE A 1 100 ? -10.549 0.579 1.761 1.00 94.75 100 ILE A CA 1
ATOM 833 C C . ILE A 1 100 ? -11.421 0.103 0.594 1.00 94.75 100 ILE A C 1
ATOM 835 O O . ILE A 1 100 ? -10.961 -0.694 -0.225 1.00 94.75 100 ILE A O 1
ATOM 839 N N . LYS A 1 101 ? -12.647 0.624 0.458 1.00 92.25 101 LYS A N 1
ATOM 840 C CA . LYS A 1 101 ? -13.509 0.350 -0.703 1.00 92.25 101 LYS A CA 1
ATOM 841 C C . LYS A 1 101 ? -12.835 0.796 -1.998 1.00 92.25 101 LYS A C 1
ATOM 843 O O . LYS A 1 101 ? -12.866 0.056 -2.980 1.00 92.25 101 LYS A O 1
ATOM 848 N N . ARG A 1 102 ? -12.164 1.949 -2.010 1.00 90.88 102 ARG A N 1
ATOM 849 C CA . ARG A 1 102 ? -11.426 2.409 -3.192 1.00 90.88 102 ARG A CA 1
ATOM 850 C C . ARG A 1 102 ? -10.279 1.473 -3.566 1.00 90.88 102 ARG A C 1
ATOM 852 O O . ARG A 1 102 ? -10.138 1.160 -4.749 1.00 90.88 102 ARG A O 1
ATOM 859 N N . ILE A 1 103 ? -9.516 1.005 -2.579 1.00 92.12 103 ILE A N 1
ATOM 860 C CA . ILE A 1 103 ? -8.427 0.042 -2.785 1.00 92.12 103 ILE A CA 1
ATOM 861 C C . ILE A 1 103 ? -8.960 -1.306 -3.280 1.00 92.12 103 ILE A C 1
ATOM 863 O O . ILE A 1 103 ? -8.357 -1.921 -4.155 1.00 92.12 103 ILE A O 1
ATOM 867 N N . SER A 1 104 ? -10.123 -1.745 -2.793 1.00 88.94 104 SER A N 1
ATOM 868 C CA . SER A 1 104 ? -10.722 -3.024 -3.199 1.00 88.94 104 SER A CA 1
ATOM 869 C C . SER A 1 104 ? -11.110 -3.113 -4.681 1.00 88.94 104 SER A C 1
ATOM 871 O O . SER A 1 104 ? -11.344 -4.215 -5.173 1.00 88.94 104 SER A O 1
ATOM 873 N N . LYS A 1 105 ? -11.120 -1.990 -5.420 1.00 90.44 105 LYS A N 1
ATOM 874 C CA . LYS A 1 105 ? -11.260 -2.004 -6.887 1.00 90.44 105 LYS A CA 1
ATOM 875 C C . LYS A 1 105 ? -10.091 -2.736 -7.566 1.00 90.44 105 LYS A C 1
ATOM 877 O O . LYS A 1 105 ? -10.285 -3.353 -8.610 1.00 90.44 105 LYS A O 1
ATOM 882 N N . TRP A 1 106 ? -8.905 -2.727 -6.956 1.00 92.88 106 TRP A N 1
ATOM 883 C CA . TRP A 1 106 ? -7.737 -3.493 -7.394 1.00 92.88 106 TRP A CA 1
ATOM 884 C C . TRP A 1 106 ? -7.764 -4.907 -6.797 1.00 92.88 106 TRP A C 1
ATOM 886 O O . TRP A 1 106 ? -7.028 -5.243 -5.865 1.00 92.88 106 TRP A O 1
ATOM 896 N N . LYS A 1 107 ? -8.680 -5.730 -7.316 1.00 90.44 107 LYS A N 1
ATOM 897 C CA . LYS A 1 107 ? -9.032 -7.049 -6.760 1.00 90.44 107 LYS A CA 1
ATOM 898 C C . LYS A 1 107 ? -7.903 -8.086 -6.819 1.00 90.44 107 LYS A C 1
ATOM 900 O O . LYS A 1 107 ? -7.927 -9.047 -6.055 1.00 90.44 107 LYS A O 1
ATOM 905 N N . ASP A 1 108 ? -6.916 -7.896 -7.694 1.00 92.06 108 ASP A N 1
ATOM 906 C CA . ASP A 1 108 ? -5.916 -8.922 -7.998 1.00 92.06 108 ASP A CA 1
ATOM 907 C C . ASP A 1 108 ? -4.586 -8.745 -7.242 1.00 92.06 108 ASP A C 1
ATOM 909 O O . ASP A 1 108 ? -3.654 -9.515 -7.463 1.00 92.06 108 ASP A O 1
ATOM 913 N N . LEU A 1 109 ? -4.493 -7.795 -6.299 1.00 90.62 109 LEU A N 1
ATOM 914 C CA . LEU A 1 109 ? -3.288 -7.568 -5.479 1.00 90.62 109 LEU A CA 1
ATOM 915 C C . LEU A 1 109 ? -2.796 -8.835 -4.758 1.00 90.62 109 LEU A C 1
ATOM 917 O O . LEU A 1 109 ? -1.594 -9.082 -4.668 1.00 90.62 109 LEU A O 1
ATOM 921 N N . GLU A 1 110 ? -3.718 -9.647 -4.234 1.00 91.12 110 GLU A N 1
ATOM 922 C CA . GLU A 1 110 ? -3.364 -10.897 -3.555 1.00 91.12 110 GLU A CA 1
ATOM 923 C C . GLU A 1 110 ? -2.808 -11.941 -4.516 1.00 91.12 110 GLU A C 1
ATOM 925 O O . GLU A 1 110 ? -1.759 -12.532 -4.258 1.00 91.12 110 GLU A O 1
ATOM 930 N N . LYS A 1 111 ? -3.513 -12.133 -5.632 1.00 90.19 111 LYS A N 1
ATOM 931 C CA . LYS A 1 111 ? -3.140 -13.078 -6.678 1.00 90.19 111 LYS A CA 1
ATOM 932 C C . LYS A 1 111 ? -1.766 -12.722 -7.244 1.00 90.19 111 LYS A C 1
ATOM 934 O O . LYS A 1 111 ? -0.886 -13.570 -7.276 1.00 90.19 111 LYS A O 1
ATOM 939 N N . PHE A 1 112 ? -1.556 -11.448 -7.567 1.00 89.31 112 PHE A N 1
ATOM 940 C CA . PHE A 1 112 ? -0.284 -10.924 -8.052 1.00 89.31 112 PHE A CA 1
ATOM 941 C C . PHE A 1 112 ? 0.873 -11.197 -7.080 1.00 89.31 112 PHE A C 1
ATOM 943 O O . PHE A 1 112 ? 1.894 -11.756 -7.477 1.00 89.31 112 PHE A O 1
ATOM 950 N N . ARG A 1 113 ? 0.710 -10.868 -5.787 1.00 88.62 113 ARG A N 1
ATOM 951 C CA . ARG A 1 113 ? 1.728 -11.154 -4.759 1.00 88.62 113 ARG A CA 1
ATOM 952 C C . ARG A 1 113 ? 2.063 -12.645 -4.713 1.00 88.62 113 ARG A C 1
ATOM 954 O O . ARG A 1 113 ? 3.236 -12.999 -4.625 1.00 88.62 113 ARG A O 1
ATOM 961 N N . ASN A 1 114 ? 1.049 -13.508 -4.734 1.00 86.75 114 ASN A N 1
ATOM 962 C CA . ASN A 1 114 ? 1.247 -14.952 -4.651 1.00 86.75 114 ASN A CA 1
ATOM 963 C C . ASN A 1 114 ? 1.965 -15.490 -5.899 1.00 86.75 114 ASN A C 1
ATOM 965 O O . ASN A 1 114 ? 2.921 -16.250 -5.762 1.00 86.75 114 ASN A O 1
ATOM 969 N N . ASP A 1 115 ? 1.573 -15.050 -7.094 1.00 86.31 115 ASP A N 1
ATOM 970 C CA . ASP A 1 115 ? 2.183 -15.508 -8.345 1.00 86.31 115 ASP A CA 1
ATOM 971 C C . ASP A 1 115 ? 3.652 -15.052 -8.473 1.00 86.31 115 ASP A C 1
ATOM 973 O O . ASP A 1 115 ? 4.507 -15.831 -8.904 1.00 86.31 115 ASP A O 1
ATOM 977 N N . ILE A 1 116 ? 3.977 -13.825 -8.043 1.00 82.62 116 ILE A N 1
ATOM 978 C CA . ILE A 1 116 ? 5.353 -13.300 -8.072 1.00 82.62 116 ILE A CA 1
ATOM 979 C C . ILE A 1 116 ? 6.226 -13.910 -6.972 1.00 82.62 116 ILE A C 1
ATOM 981 O O . ILE A 1 116 ? 7.305 -14.415 -7.275 1.00 82.62 116 ILE A O 1
ATOM 985 N N . LEU A 1 117 ? 5.788 -13.875 -5.709 1.00 78.62 117 LEU A N 1
ATOM 986 C CA . LEU A 1 117 ? 6.623 -14.281 -4.572 1.00 78.62 117 LEU A CA 1
ATOM 987 C C . LEU A 1 117 ? 6.485 -15.757 -4.212 1.00 78.62 117 LEU A C 1
ATOM 989 O O . LEU A 1 117 ? 7.482 -16.457 -4.085 1.00 78.62 117 LEU A O 1
ATOM 993 N N . ALA A 1 118 ? 5.257 -16.233 -4.000 1.00 70.44 118 ALA A N 1
ATOM 994 C CA . ALA A 1 118 ? 5.030 -17.578 -3.468 1.00 70.44 118 ALA A CA 1
ATOM 995 C C . ALA A 1 118 ? 5.237 -18.661 -4.534 1.00 70.44 118 ALA A C 1
ATOM 997 O O . ALA A 1 118 ? 5.573 -19.803 -4.219 1.00 70.44 118 ALA A O 1
ATOM 998 N N . HIS A 1 119 ? 5.035 -18.306 -5.801 1.00 76.44 119 HIS A N 1
ATOM 999 C CA . HIS A 1 119 ? 5.135 -19.229 -6.922 1.00 76.44 119 HIS A CA 1
ATOM 1000 C C . HIS A 1 119 ? 6.311 -18.929 -7.861 1.00 76.44 119 HIS A C 1
ATOM 1002 O O . HIS A 1 119 ? 6.462 -19.631 -8.858 1.00 76.44 119 HIS A O 1
ATOM 1008 N N . ASN A 1 120 ? 7.192 -17.980 -7.511 1.00 79.94 120 ASN A N 1
ATOM 1009 C CA . ASN A 1 120 ? 8.401 -17.633 -8.270 1.00 79.94 120 ASN A CA 1
ATOM 1010 C C . ASN A 1 120 ? 8.104 -17.347 -9.753 1.00 79.94 120 ASN A C 1
ATOM 1012 O O . ASN A 1 120 ? 8.638 -18.021 -10.636 1.00 79.94 120 ASN A O 1
ATOM 1016 N N . PHE A 1 121 ? 7.228 -16.372 -10.020 1.00 80.56 121 PHE A N 1
ATOM 1017 C CA . PHE A 1 121 ? 6.753 -16.023 -11.368 1.00 80.56 121 PHE A CA 1
ATOM 1018 C C . PHE A 1 121 ? 6.053 -17.190 -12.077 1.00 80.56 121 PHE A C 1
ATOM 1020 O O . PHE A 1 121 ? 6.295 -17.472 -13.257 1.00 80.56 121 PHE A O 1
ATOM 1027 N N . ARG A 1 122 ? 5.188 -17.903 -11.346 1.00 77.62 122 ARG A N 1
ATOM 1028 C CA . ARG A 1 122 ? 4.358 -18.971 -11.913 1.00 77.62 122 ARG A CA 1
ATOM 1029 C C . ARG A 1 122 ? 2.890 -18.757 -11.594 1.00 77.62 122 ARG A C 1
ATOM 1031 O O . ARG A 1 122 ? 2.528 -18.581 -1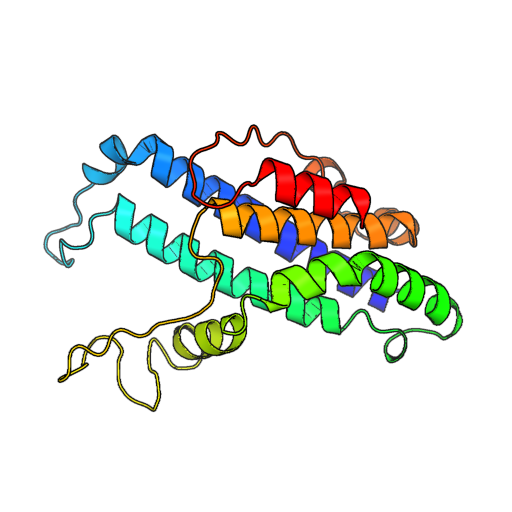0.438 1.00 77.62 122 ARG A O 1
ATOM 1038 N N . ALA A 1 123 ? 2.045 -18.915 -12.606 1.00 77.44 123 ALA A N 1
ATOM 1039 C CA . ALA A 1 123 ? 0.597 -19.021 -12.456 1.00 77.44 123 ALA A CA 1
ATOM 1040 C C . ALA A 1 123 ? 0.169 -20.410 -12.924 1.00 77.44 123 ALA A C 1
ATOM 1042 O O . ALA A 1 123 ? 0.612 -20.897 -13.966 1.00 77.44 123 ALA A O 1
ATOM 1043 N N . ASN A 1 124 ? -0.668 -21.092 -12.138 1.00 75.81 124 ASN A N 1
ATOM 1044 C CA . ASN A 1 124 ? -1.134 -22.450 -12.448 1.00 75.81 124 ASN A CA 1
ATOM 1045 C C . ASN A 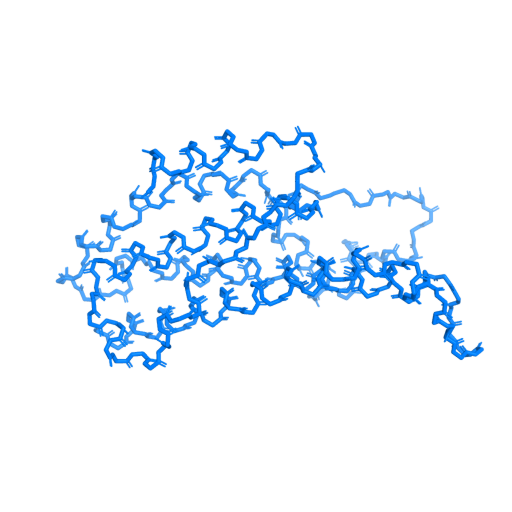1 124 ? 0.018 -23.423 -12.790 1.00 75.81 124 ASN A C 1
ATOM 1047 O O . ASN A 1 124 ? -0.080 -24.221 -13.720 1.00 75.81 124 ASN A O 1
ATOM 1051 N N . LYS A 1 125 ? 1.133 -23.336 -12.045 1.00 76.50 125 LYS A N 1
ATOM 1052 C CA . LYS A 1 125 ? 2.387 -24.104 -12.230 1.00 76.50 125 LYS A CA 1
ATOM 1053 C C . LYS A 1 125 ? 3.167 -23.809 -13.524 1.00 76.50 125 LYS A C 1
ATOM 1055 O O . LYS A 1 125 ? 4.283 -24.318 -13.670 1.00 76.50 125 LYS A O 1
ATOM 1060 N N . LYS A 1 126 ? 2.655 -22.962 -14.419 1.00 77.94 126 LYS A N 1
ATOM 1061 C CA . LYS A 1 126 ? 3.350 -22.508 -15.631 1.00 77.94 126 LYS A CA 1
ATOM 1062 C C . LYS A 1 126 ? 4.213 -21.289 -15.323 1.00 77.94 126 LYS A C 1
ATOM 1064 O O . LYS A 1 126 ? 3.784 -20.403 -14.595 1.00 77.94 126 LYS A O 1
ATOM 1069 N N . SER A 1 127 ? 5.429 -21.265 -15.864 1.00 79.75 127 SER A N 1
ATOM 1070 C CA . SER A 1 127 ? 6.317 -20.099 -15.778 1.00 79.75 127 SER A CA 1
ATOM 1071 C C . SER A 1 127 ? 5.766 -18.959 -16.624 1.00 79.75 127 SER A C 1
ATOM 1073 O O . SER A 1 127 ? 5.322 -19.199 -17.747 1.00 79.75 127 SER A O 1
ATOM 1075 N N . PHE A 1 128 ? 5.856 -17.729 -16.119 1.00 74.81 128 PHE A N 1
ATOM 1076 C CA . PHE A 1 128 ? 5.551 -16.526 -16.899 1.00 74.81 128 PHE A CA 1
ATOM 1077 C C . PHE A 1 128 ? 6.443 -16.421 -18.142 1.00 74.81 128 PHE A C 1
ATOM 1079 O O . PHE A 1 128 ? 6.009 -15.906 -19.165 1.00 74.81 128 PHE A O 1
ATOM 1086 N N . PHE A 1 129 ? 7.659 -16.970 -18.064 1.00 74.69 129 PHE A N 1
ATOM 1087 C CA . PHE A 1 129 ? 8.669 -16.913 -19.121 1.00 74.69 129 PHE A CA 1
ATOM 1088 C C . PHE A 1 129 ? 8.564 -18.056 -20.142 1.00 74.69 129 PHE A C 1
ATOM 1090 O O . PHE A 1 129 ? 9.060 -17.923 -21.251 1.00 74.69 129 PHE A O 1
ATOM 1097 N N . ASN A 1 130 ? 7.893 -19.164 -19.794 1.00 69.00 130 ASN A N 1
ATOM 1098 C CA . ASN A 1 130 ? 7.654 -20.291 -20.708 1.00 69.00 130 ASN A CA 1
ATOM 1099 C C . ASN A 1 130 ? 6.160 -20.399 -21.013 1.00 69.00 130 ASN A C 1
ATOM 1101 O O . ASN A 1 130 ? 5.522 -21.404 -20.679 1.00 69.00 130 ASN A O 1
ATOM 1105 N N . ASN A 1 131 ? 5.601 -19.346 -21.609 1.00 64.06 131 ASN A N 1
ATOM 1106 C CA . ASN A 1 131 ? 4.221 -19.352 -22.066 1.00 64.06 131 ASN A CA 1
ATOM 1107 C C . ASN A 1 131 ? 4.153 -19.668 -23.572 1.00 64.06 131 ASN A C 1
ATOM 1109 O O . ASN A 1 131 ? 4.330 -18.761 -24.381 1.00 64.06 131 ASN A O 1
ATOM 1113 N N . PRO A 1 132 ? 3.881 -20.924 -23.975 1.00 60.06 132 PRO A N 1
ATOM 1114 C CA . PRO A 1 132 ? 3.850 -21.312 -25.388 1.00 60.06 132 PRO A CA 1
ATOM 1115 C C . PRO A 1 132 ? 2.744 -20.610 -26.192 1.00 60.06 132 PRO A C 1
ATOM 1117 O O . PRO A 1 132 ? 2.802 -20.598 -27.416 1.00 60.06 132 PRO A O 1
ATOM 1120 N N . ASN A 1 133 ? 1.756 -20.020 -25.513 1.00 66.62 133 ASN A N 1
ATOM 1121 C CA . ASN A 1 133 ? 0.606 -19.368 -26.132 1.00 66.62 133 ASN A CA 1
ATOM 1122 C C . ASN A 1 133 ? 0.702 -17.832 -26.132 1.00 66.62 133 ASN A C 1
ATOM 1124 O O . ASN A 1 133 ? -0.253 -17.181 -26.548 1.00 66.62 133 ASN A O 1
ATOM 1128 N N . ASN A 1 134 ? 1.796 -17.240 -25.626 1.00 63.50 134 ASN A N 1
ATOM 1129 C CA . ASN A 1 134 ? 1.899 -15.794 -25.375 1.00 63.50 134 ASN A CA 1
ATOM 1130 C C . ASN A 1 134 ? 0.703 -15.220 -24.580 1.00 63.50 134 ASN A C 1
ATOM 1132 O O . ASN A 1 134 ? 0.328 -14.065 -24.779 1.00 63.50 134 ASN A O 1
ATOM 1136 N N . GLU A 1 135 ? 0.076 -16.001 -23.686 1.00 67.69 135 GLU A N 1
ATOM 1137 C CA . GLU A 1 135 ? -1.020 -15.468 -22.864 1.00 67.69 135 GLU A CA 1
ATOM 1138 C C . GLU A 1 135 ? -0.464 -14.351 -21.971 1.00 67.69 135 GLU A C 1
ATOM 1140 O O . GLU A 1 135 ? 0.471 -14.555 -21.188 1.00 67.69 135 GLU A O 1
ATOM 1145 N N . VAL A 1 136 ? -1.044 -13.160 -22.109 1.00 69.38 136 VAL A N 1
ATOM 1146 C CA . VAL A 1 136 ? -0.730 -12.006 -21.271 1.00 69.38 136 VAL A CA 1
ATOM 1147 C C . VAL A 1 136 ? -1.424 -12.206 -19.928 1.00 69.38 136 VAL A C 1
ATOM 1149 O O . VAL A 1 136 ? -2.644 -12.362 -19.860 1.00 69.38 136 VAL A O 1
ATOM 1152 N N . TYR A 1 137 ? -0.648 -12.225 -18.845 1.00 75.00 137 TYR A N 1
ATOM 1153 C CA . TYR A 1 137 ? -1.205 -12.270 -17.498 1.00 75.00 137 TYR A CA 1
ATOM 1154 C C . TYR A 1 137 ? -1.686 -10.874 -17.103 1.00 75.00 137 TYR A C 1
ATOM 1156 O O . TYR A 1 137 ? -0.890 -10.007 -16.749 1.00 75.00 137 TYR A O 1
ATOM 1164 N N . GLU A 1 138 ? -2.997 -10.663 -17.163 1.00 81.44 138 GLU A N 1
ATOM 1165 C CA . GLU A 1 138 ? -3.622 -9.412 -16.744 1.00 81.44 138 GLU A CA 1
ATOM 1166 C C . GLU A 1 138 ? -4.038 -9.465 -15.269 1.00 81.44 138 GLU A C 1
ATOM 1168 O O . GLU A 1 138 ? -4.642 -10.435 -14.796 1.00 81.44 138 GLU A O 1
ATOM 1173 N N . TYR A 1 139 ? -3.726 -8.392 -14.543 1.00 87.38 139 TYR A N 1
ATOM 1174 C CA . TYR A 1 139 ? -4.093 -8.198 -13.144 1.00 87.38 139 TYR A CA 1
ATOM 1175 C C . TYR A 1 139 ? -4.735 -6.820 -12.982 1.00 87.38 139 TYR A C 1
ATOM 1177 O O . TYR A 1 139 ? -4.198 -5.820 -13.455 1.00 87.38 139 TYR A O 1
ATOM 1185 N N . LEU A 1 140 ? -5.852 -6.735 -12.260 1.00 90.25 140 LEU A N 1
ATOM 1186 C CA . LEU A 1 140 ? -6.404 -5.458 -11.811 1.00 90.25 140 LEU A CA 1
ATOM 1187 C C . LEU A 1 140 ? -5.678 -5.006 -10.537 1.00 90.25 140 LEU A C 1
ATOM 1189 O O . LEU A 1 140 ? -6.080 -5.338 -9.417 1.00 90.25 140 LEU A O 1
ATOM 1193 N N . ILE A 1 141 ? -4.596 -4.254 -10.730 1.00 91.75 141 ILE A N 1
ATOM 1194 C CA . ILE A 1 141 ? -3.671 -3.736 -9.707 1.00 91.75 141 ILE A CA 1
ATOM 1195 C C . ILE A 1 141 ? -3.343 -2.255 -9.978 1.00 91.75 141 ILE A C 1
ATOM 1197 O O . ILE A 1 141 ? -3.537 -1.803 -11.104 1.00 91.75 141 ILE A O 1
ATOM 1201 N N . PRO A 1 142 ? -2.866 -1.479 -8.983 1.00 91.19 142 PRO A N 1
ATOM 1202 C CA . PRO A 1 142 ? -2.443 -0.097 -9.206 1.00 91.19 142 PRO A CA 1
ATOM 1203 C C . PRO A 1 142 ? -1.123 -0.076 -9.987 1.00 91.19 142 PRO A C 1
ATOM 1205 O O . PRO A 1 142 ? -0.032 -0.154 -9.412 1.00 91.19 142 PRO A O 1
ATOM 1208 N N . ASP A 1 143 ? -1.215 -0.004 -11.310 1.00 86.19 143 ASP A N 1
ATOM 1209 C CA . ASP A 1 143 ? -0.071 -0.175 -12.206 1.00 86.19 143 ASP A CA 1
ATOM 1210 C C . ASP A 1 143 ? 0.655 1.150 -12.477 1.00 86.19 143 ASP A C 1
ATOM 1212 O O . ASP A 1 143 ? 1.884 1.245 -12.373 1.00 86.19 143 ASP A O 1
ATOM 1216 N N . SER A 1 144 ? -0.095 2.229 -12.686 1.00 90.94 144 SER A N 1
ATOM 1217 C CA . SER A 1 144 ? 0.500 3.549 -12.905 1.00 90.94 144 SER A CA 1
ATOM 1218 C C . SER A 1 144 ? 1.095 4.152 -11.624 1.00 90.94 144 SER A C 1
ATOM 1220 O O . SER A 1 144 ? 0.678 3.849 -10.501 1.00 90.94 144 SER A O 1
ATOM 1222 N N . LEU A 1 145 ? 2.059 5.071 -11.779 1.00 91.00 145 LEU A N 1
ATOM 1223 C CA . LEU A 1 145 ? 2.605 5.837 -10.649 1.00 91.00 145 LEU A CA 1
ATOM 1224 C C . LEU A 1 145 ? 1.497 6.589 -9.891 1.00 91.00 145 LEU A C 1
ATOM 1226 O O . LEU A 1 145 ? 1.534 6.662 -8.665 1.00 91.00 145 LEU A O 1
ATOM 1230 N N . ASN A 1 146 ? 0.497 7.113 -10.601 1.00 89.81 146 ASN A N 1
ATOM 1231 C CA . ASN A 1 146 ? -0.586 7.878 -9.987 1.00 89.81 146 ASN A CA 1
ATOM 1232 C C . ASN A 1 146 ? -1.537 6.990 -9.183 1.00 89.81 146 ASN A C 1
ATOM 1234 O O . ASN A 1 146 ? -1.870 7.338 -8.055 1.00 89.81 146 ASN A O 1
ATOM 1238 N N . GLU A 1 147 ? -1.894 5.802 -9.672 1.00 91.25 147 GLU A N 1
ATOM 1239 C CA . GLU A 1 147 ? -2.666 4.842 -8.869 1.00 91.25 147 GLU A CA 1
ATOM 1240 C C . GLU A 1 147 ? -1.905 4.392 -7.615 1.00 91.25 147 GLU A C 1
ATOM 1242 O O . GLU A 1 147 ? -2.497 4.265 -6.538 1.00 91.25 147 GLU A O 1
ATOM 1247 N N . LYS A 1 148 ? -0.580 4.213 -7.717 1.00 94.25 148 LYS A N 1
ATOM 1248 C CA . LYS A 1 148 ? 0.276 3.944 -6.551 1.00 94.25 148 LYS A CA 1
ATOM 1249 C C . LYS A 1 148 ? 0.256 5.114 -5.558 1.00 94.25 148 LYS A C 1
ATOM 1251 O O . LYS A 1 148 ? 0.156 4.884 -4.353 1.00 94.25 148 LYS A O 1
ATOM 1256 N N . LYS A 1 149 ? 0.284 6.362 -6.039 1.00 93.12 149 LYS A N 1
ATOM 1257 C CA . LYS A 1 149 ? 0.145 7.566 -5.197 1.00 93.12 149 LYS A CA 1
ATOM 1258 C C . LYS A 1 149 ? -1.221 7.633 -4.503 1.00 93.12 149 LYS A C 1
ATOM 1260 O O . LYS A 1 149 ? -1.251 7.916 -3.309 1.00 93.12 149 LYS A O 1
ATOM 1265 N N . VAL A 1 150 ? -2.322 7.284 -5.179 1.00 91.25 150 VAL A N 1
ATOM 1266 C CA . VAL A 1 150 ? -3.651 7.162 -4.536 1.00 91.25 150 VAL A CA 1
ATOM 1267 C C . VAL A 1 150 ? -3.607 6.159 -3.385 1.00 91.25 150 VAL A C 1
ATOM 1269 O O . VAL A 1 150 ? -4.043 6.470 -2.277 1.00 91.25 150 VAL A O 1
ATOM 1272 N N . CYS A 1 151 ? -3.045 4.968 -3.618 1.00 94.12 151 CYS A N 1
ATOM 1273 C CA . CYS A 1 151 ? -2.911 3.948 -2.574 1.00 94.12 151 CYS A CA 1
ATOM 1274 C C . CYS A 1 151 ? -2.112 4.473 -1.376 1.00 94.12 151 CYS A C 1
ATOM 1276 O O . CYS A 1 151 ? -2.556 4.333 -0.236 1.00 94.12 151 CYS A O 1
ATOM 1278 N N . LEU A 1 152 ? -0.972 5.122 -1.630 1.00 94.38 152 LEU A N 1
ATOM 1279 C CA . LEU A 1 152 ? -0.137 5.727 -0.593 1.00 94.38 152 LEU A CA 1
ATOM 1280 C C . LEU A 1 152 ? -0.914 6.751 0.246 1.00 94.38 152 LEU A C 1
ATOM 1282 O O . LEU A 1 152 ? -0.820 6.724 1.471 1.00 94.38 152 LEU A O 1
ATOM 1286 N N . MET A 1 153 ? -1.697 7.625 -0.389 1.00 92.12 153 MET A N 1
ATOM 1287 C CA . MET A 1 153 ? -2.492 8.639 0.313 1.00 92.12 153 MET A CA 1
ATOM 1288 C C . MET A 1 153 ? -3.580 8.022 1.194 1.00 92.12 153 MET A C 1
ATOM 1290 O O . MET A 1 153 ? -3.765 8.445 2.334 1.00 92.12 153 MET A O 1
ATOM 1294 N N . ILE A 1 154 ? -4.264 6.983 0.710 1.00 94.81 154 ILE A N 1
ATOM 1295 C CA . ILE A 1 154 ? -5.250 6.249 1.516 1.00 94.81 154 ILE A CA 1
ATOM 1296 C C . ILE A 1 154 ? -4.571 5.604 2.732 1.00 94.81 154 ILE A C 1
ATOM 1298 O O . ILE A 1 154 ? -5.080 5.699 3.848 1.00 94.81 154 ILE A O 1
ATOM 1302 N N . MET A 1 155 ? -3.404 4.984 2.545 1.00 95.44 155 MET A N 1
ATOM 1303 C CA . MET A 1 155 ? -2.634 4.374 3.638 1.00 95.44 155 MET A CA 1
ATOM 1304 C C . MET A 1 155 ? -2.147 5.414 4.651 1.00 95.44 155 MET A C 1
ATOM 1306 O O . MET A 1 155 ? -2.211 5.174 5.856 1.00 95.44 155 MET A O 1
ATOM 1310 N N . GLN A 1 156 ? -1.740 6.596 4.185 1.00 92.44 156 GLN A N 1
ATOM 1311 C CA . GLN A 1 156 ? -1.404 7.727 5.048 1.00 92.44 156 GLN A CA 1
ATOM 1312 C C . GLN A 1 156 ? -2.600 8.143 5.909 1.00 92.44 156 GLN A C 1
ATOM 1314 O O . GLN A 1 156 ? -2.463 8.277 7.124 1.00 92.44 156 GLN A O 1
ATOM 1319 N N . LYS A 1 157 ? -3.778 8.313 5.295 1.00 92.69 157 LYS A N 1
ATOM 1320 C CA . LYS A 1 157 ? -5.024 8.653 5.997 1.00 92.69 157 LYS A CA 1
ATOM 1321 C C . LYS A 1 157 ? -5.402 7.598 7.030 1.00 92.69 157 LYS A C 1
ATOM 1323 O O . LYS A 1 157 ? -5.765 7.956 8.143 1.00 92.69 157 LYS A O 1
ATOM 1328 N N . ILE A 1 158 ? -5.228 6.313 6.713 1.00 95.50 158 ILE A N 1
ATOM 1329 C CA . ILE A 1 158 ? -5.428 5.222 7.676 1.00 95.50 158 ILE A CA 1
ATOM 1330 C C . ILE A 1 158 ? -4.531 5.408 8.906 1.00 95.50 158 ILE A C 1
ATOM 1332 O O . ILE A 1 158 ? -5.040 5.377 10.027 1.00 95.50 158 ILE A O 1
ATOM 1336 N N . CYS A 1 159 ? -3.227 5.632 8.712 1.00 93.25 159 CYS A N 1
ATOM 1337 C CA . CYS A 1 159 ? -2.293 5.860 9.817 1.00 93.25 159 CYS A CA 1
ATOM 1338 C C . CYS A 1 159 ? -2.675 7.101 10.638 1.00 93.25 159 CYS A C 1
ATOM 1340 O O . CYS A 1 159 ? -2.730 7.019 11.862 1.00 93.25 159 CYS A O 1
ATOM 1342 N N . LEU A 1 160 ? -3.008 8.218 9.981 1.00 90.75 160 LEU A N 1
ATOM 1343 C CA . LEU A 1 160 ? -3.433 9.457 10.643 1.00 90.75 160 LEU A CA 1
ATOM 1344 C C . LEU A 1 160 ? -4.717 9.275 11.459 1.00 90.75 160 LEU A C 1
ATOM 1346 O O . LEU A 1 160 ? -4.804 9.754 12.585 1.00 90.75 160 LEU A O 1
ATOM 1350 N N . ASN A 1 161 ? -5.699 8.546 10.936 1.00 93.69 161 ASN A N 1
ATOM 1351 C CA . ASN A 1 161 ? -6.954 8.299 11.642 1.00 93.69 161 ASN A CA 1
ATOM 1352 C C . ASN A 1 161 ? -6.749 7.410 12.877 1.00 93.69 161 ASN A C 1
ATOM 1354 O O . ASN A 1 161 ? -7.378 7.650 13.906 1.00 93.69 161 ASN A O 1
ATOM 1358 N N . ILE A 1 162 ? -5.827 6.440 12.820 1.00 93.69 162 ILE A N 1
ATOM 1359 C CA . ILE A 1 162 ? -5.413 5.670 14.006 1.00 93.69 162 ILE A CA 1
ATOM 1360 C C . ILE A 1 162 ? -4.726 6.590 15.024 1.00 93.69 162 ILE A C 1
ATOM 1362 O O . ILE A 1 162 ? -5.068 6.552 16.201 1.00 93.69 162 ILE A O 1
ATOM 1366 N N . MET A 1 163 ? -3.790 7.436 14.584 1.00 90.25 163 MET A N 1
ATOM 1367 C CA . MET A 1 163 ? -3.077 8.379 15.456 1.00 90.25 163 MET A CA 1
ATOM 1368 C C . MET A 1 163 ? -4.009 9.357 16.167 1.00 90.25 163 MET A C 1
ATOM 1370 O O . MET A 1 163 ? -3.823 9.629 17.347 1.00 90.25 163 MET A O 1
ATOM 1374 N N . ASN A 1 164 ? -4.989 9.899 15.445 1.00 90.50 164 ASN A N 1
ATOM 1375 C CA . ASN A 1 164 ? -5.925 10.880 15.983 1.00 90.50 164 ASN A CA 1
ATOM 1376 C C . ASN A 1 164 ? -6.829 10.269 17.059 1.00 90.50 164 ASN A C 1
ATOM 1378 O O . ASN A 1 164 ? -7.161 10.945 18.028 1.00 90.50 164 ASN A O 1
ATOM 1382 N N . GLU A 1 165 ? -7.222 9.004 16.893 1.00 94.56 165 GLU A N 1
ATOM 1383 C CA . GLU A 1 165 ? -8.049 8.299 17.875 1.00 94.56 165 GLU A CA 1
ATOM 1384 C C . GLU A 1 165 ? -7.231 7.755 19.055 1.00 94.56 165 GLU A C 1
ATOM 1386 O O . GLU A 1 165 ? -7.738 7.697 20.171 1.00 94.56 165 GLU A O 1
ATOM 1391 N N . PHE A 1 166 ? -5.965 7.390 18.830 1.00 92.44 166 PHE A N 1
ATOM 1392 C CA . PHE A 1 166 ? -5.080 6.824 19.851 1.00 92.44 166 PHE A CA 1
ATOM 1393 C C . PHE A 1 166 ? -3.748 7.584 19.939 1.00 92.44 166 PHE A C 1
ATOM 1395 O O . PHE A 1 166 ? -2.706 7.017 19.597 1.00 92.44 166 PHE A O 1
ATOM 1402 N N . PRO A 1 167 ? -3.719 8.851 20.392 1.00 87.38 167 PRO A N 1
ATOM 1403 C CA . PRO A 1 167 ? -2.495 9.659 20.420 1.00 87.38 167 PRO A CA 1
ATOM 1404 C C . PRO A 1 167 ? -1.329 8.996 21.166 1.00 87.38 167 PRO A C 1
ATOM 1406 O O . PRO A 1 167 ? -0.162 9.168 20.804 1.00 87.38 167 PRO A O 1
ATOM 1409 N N . GLU A 1 168 ? -1.628 8.180 22.176 1.00 84.31 168 GLU A N 1
ATOM 1410 C CA . GLU A 1 168 ? -0.651 7.421 22.950 1.00 84.31 168 GLU A CA 1
ATOM 1411 C C . GLU A 1 168 ? 0.203 6.457 22.114 1.00 84.31 168 GLU A C 1
ATOM 1413 O O . GLU A 1 168 ? 1.328 6.146 22.519 1.00 84.31 168 GLU A O 1
ATOM 1418 N N . VAL A 1 169 ? -0.273 5.999 20.947 1.00 82.69 169 VAL A N 1
ATOM 1419 C CA . VAL A 1 169 ? 0.517 5.118 20.073 1.00 82.69 169 VAL A CA 1
ATOM 1420 C C . VAL A 1 169 ? 1.725 5.854 19.516 1.00 82.69 169 VAL A C 1
ATOM 1422 O O . VAL A 1 169 ? 2.755 5.229 19.292 1.00 82.69 169 VAL A O 1
ATOM 1425 N N . ILE A 1 170 ? 1.659 7.178 19.350 1.00 74.31 170 ILE A N 1
ATOM 1426 C CA . ILE A 1 170 ? 2.788 7.999 18.895 1.00 74.31 170 ILE A CA 1
ATOM 1427 C C . ILE A 1 170 ? 3.849 8.051 19.990 1.00 74.31 170 ILE A C 1
ATOM 1429 O O . ILE A 1 170 ? 5.006 7.711 19.744 1.00 74.31 170 ILE A O 1
ATOM 1433 N N . THR A 1 171 ? 3.434 8.400 21.209 1.00 69.75 171 THR A N 1
ATOM 1434 C CA . THR A 1 171 ? 4.324 8.568 22.365 1.00 69.75 171 THR A CA 1
ATOM 1435 C C . THR A 1 171 ? 5.140 7.307 22.652 1.00 69.75 171 THR A C 1
ATOM 1437 O O . THR A 1 171 ? 6.302 7.401 23.033 1.00 69.75 171 THR A O 1
ATOM 1440 N N . HIS A 1 172 ? 4.565 6.124 22.416 1.00 67.69 172 HIS A N 1
ATOM 1441 C CA . HIS A 1 172 ? 5.211 4.837 22.695 1.00 67.69 172 HIS A CA 1
ATOM 1442 C C . HIS A 1 172 ? 5.820 4.156 21.461 1.00 67.69 172 HIS A C 1
ATOM 1444 O O . HIS A 1 172 ? 6.504 3.132 21.589 1.00 67.69 172 HIS A O 1
ATOM 1450 N N . SER A 1 173 ? 5.568 4.667 20.251 1.00 63.09 173 SER A N 1
ATOM 1451 C CA . SER A 1 173 ? 6.040 4.003 19.034 1.00 63.09 173 SER A CA 1
ATOM 1452 C C . SER A 1 173 ? 7.438 4.413 18.586 1.00 63.09 173 SER A C 1
ATOM 1454 O O . SER A 1 173 ? 8.019 3.686 17.782 1.00 63.09 173 SER A O 1
ATOM 1456 N N . ASN A 1 174 ? 7.998 5.518 19.099 1.00 61.56 174 ASN A N 1
ATOM 1457 C CA . ASN A 1 174 ? 9.219 6.155 18.571 1.00 61.56 174 ASN A CA 1
ATOM 1458 C C . ASN A 1 174 ? 9.155 6.423 17.050 1.00 61.56 174 ASN A C 1
ATOM 1460 O O . ASN A 1 174 ? 10.179 6.645 16.405 1.00 61.56 174 ASN A O 1
ATOM 1464 N N . VAL A 1 175 ? 7.956 6.402 16.456 1.00 59.59 175 VAL A N 1
ATOM 1465 C CA . VAL A 1 175 ? 7.743 6.717 15.044 1.00 59.59 175 VAL A CA 1
ATOM 1466 C C . VAL A 1 175 ? 7.787 8.234 14.921 1.00 59.59 175 VAL A C 1
ATOM 1468 O O . VAL A 1 175 ? 6.890 8.936 15.383 1.00 59.59 175 VAL A O 1
ATOM 1471 N N . ILE A 1 176 ? 8.860 8.753 14.325 1.00 53.25 176 ILE A N 1
ATOM 1472 C CA . ILE A 1 176 ? 9.039 10.194 14.140 1.00 53.25 176 ILE A CA 1
ATOM 1473 C C . ILE A 1 176 ? 7.925 10.712 13.215 1.00 53.25 176 ILE A C 1
ATOM 1475 O O . ILE A 1 176 ? 7.879 10.379 12.030 1.00 53.25 176 ILE A O 1
ATOM 1479 N N . TYR A 1 177 ? 7.055 11.565 13.765 1.00 50.66 177 TYR A N 1
ATOM 1480 C CA . TYR A 1 177 ? 5.914 12.220 13.104 1.00 50.66 177 TYR A CA 1
ATOM 1481 C C . TYR A 1 177 ? 6.273 12.850 11.739 1.00 50.66 177 TYR A C 1
ATOM 1483 O O . TYR A 1 177 ? 5.464 12.851 10.812 1.00 50.66 177 TYR A O 1
ATOM 1491 N N . TYR A 1 178 ? 7.524 13.303 11.575 1.00 46.41 178 TYR A N 1
ATOM 1492 C CA . TYR A 1 178 ? 8.056 13.875 10.333 1.00 46.41 178 TYR A CA 1
ATOM 1493 C C . TYR A 1 178 ? 7.949 12.956 9.105 1.00 46.41 178 TYR A C 1
ATOM 1495 O O . TYR A 1 178 ? 7.814 13.459 7.991 1.00 46.41 178 TYR A O 1
ATOM 1503 N N . ASN A 1 179 ? 7.934 11.629 9.269 1.00 49.44 179 ASN A N 1
ATOM 1504 C CA . ASN A 1 179 ? 7.830 10.710 8.127 1.00 49.44 179 ASN A CA 1
ATOM 1505 C C . ASN A 1 179 ? 6.408 10.617 7.543 1.00 49.44 179 ASN A C 1
ATOM 1507 O O . ASN A 1 179 ? 6.245 10.249 6.373 1.00 49.44 179 ASN A O 1
ATOM 1511 N N . ILE A 1 180 ? 5.387 11.008 8.315 1.00 52.56 180 ILE A N 1
ATOM 1512 C CA . ILE A 1 180 ? 3.972 10.988 7.908 1.00 52.56 180 ILE A CA 1
ATOM 1513 C C . ILE A 1 180 ? 3.552 12.330 7.281 1.00 52.56 180 ILE A C 1
ATOM 1515 O O . ILE A 1 180 ? 2.578 12.370 6.537 1.00 52.56 180 ILE A O 1
ATOM 1519 N N . GLY A 1 181 ? 4.319 13.413 7.460 1.00 42.59 181 GLY A N 1
ATOM 1520 C CA . GLY A 1 181 ? 4.128 14.674 6.731 1.00 42.59 181 GLY A CA 1
ATOM 1521 C C . GLY A 1 181 ? 4.459 14.547 5.233 1.00 42.59 181 GLY A C 1
ATOM 1522 O O . GLY A 1 181 ? 5.488 13.978 4.849 1.00 42.59 181 GLY A O 1
ATOM 1523 N N . MET A 1 182 ? 3.581 15.052 4.360 1.00 44.06 182 MET A N 1
ATOM 1524 C CA . MET A 1 182 ? 3.826 15.152 2.914 1.00 44.06 182 MET A CA 1
ATOM 1525 C C . MET A 1 182 ? 4.423 16.516 2.549 1.00 44.06 182 MET A C 1
ATOM 1527 O O . MET A 1 182 ? 3.840 17.540 2.867 1.00 44.06 182 MET A O 1
ATOM 1531 N N . ASN A 1 183 ? 5.512 16.498 1.777 1.00 39.47 183 ASN A N 1
ATOM 1532 C CA . ASN A 1 183 ? 5.882 17.547 0.818 1.00 39.47 183 ASN A CA 1
ATOM 1533 C C . ASN A 1 183 ? 6.060 16.897 -0.570 1.00 39.47 183 ASN A C 1
ATOM 1535 O O . ASN A 1 183 ? 7.081 17.066 -1.231 1.00 39.47 183 ASN A O 1
ATOM 1539 N N . LEU A 1 184 ? 5.102 16.066 -0.992 1.00 39.50 184 LEU A N 1
ATOM 1540 C CA . LEU A 1 184 ? 5.086 15.515 -2.348 1.00 39.50 184 LEU A CA 1
ATOM 1541 C C . LEU A 1 184 ? 4.428 16.545 -3.272 1.00 39.50 184 LEU A C 1
ATOM 1543 O O . LEU A 1 184 ? 3.208 16.677 -3.286 1.00 39.50 184 LEU A O 1
ATOM 1547 N N . LYS A 1 185 ? 5.236 17.279 -4.046 1.00 37.59 185 LYS A N 1
ATOM 1548 C CA . LYS A 1 185 ? 4.743 17.998 -5.228 1.00 37.59 185 LYS A CA 1
ATOM 1549 C C . LYS A 1 185 ? 4.450 16.955 -6.303 1.00 37.59 185 LYS A C 1
ATOM 1551 O O . LYS A 1 185 ? 5.365 16.449 -6.944 1.00 37.59 185 LYS A O 1
ATOM 1556 N N . ILE A 1 186 ? 3.186 16.574 -6.440 1.00 38.41 186 ILE A N 1
ATOM 1557 C CA . ILE A 1 186 ? 2.738 15.644 -7.476 1.00 38.41 186 ILE A CA 1
ATOM 1558 C C . ILE A 1 186 ? 2.602 16.447 -8.771 1.00 38.41 186 ILE A C 1
ATOM 1560 O O . ILE A 1 186 ? 1.887 17.440 -8.796 1.00 38.41 186 ILE A O 1
ATOM 1564 N N . ASN A 1 187 ? 3.324 16.047 -9.819 1.00 36.94 187 ASN A N 1
ATOM 1565 C CA . ASN A 1 187 ? 3.172 16.617 -11.155 1.00 36.94 187 ASN A CA 1
ATOM 1566 C C . ASN A 1 187 ? 2.295 15.680 -11.995 1.00 36.94 187 ASN A C 1
ATOM 1568 O O . ASN A 1 187 ? 2.478 14.459 -11.945 1.00 36.94 187 ASN A O 1
ATOM 1572 N N . PHE A 1 188 ? 1.312 16.252 -12.687 1.00 39.88 188 PHE A N 1
ATOM 1573 C CA . PHE A 1 188 ? 0.141 15.543 -13.201 1.00 39.88 188 PHE A CA 1
ATOM 1574 C C . PHE A 1 188 ? 0.302 15.146 -14.665 1.00 39.88 188 PHE A C 1
ATOM 1576 O O . PHE A 1 188 ? 0.475 16.013 -15.514 1.00 39.88 188 PHE A O 1
ATOM 1583 N N . ASP A 1 189 ? 0.180 13.848 -14.951 1.00 37.22 189 ASP A N 1
ATOM 1584 C CA . ASP A 1 189 ? -0.119 13.367 -16.302 1.00 37.22 189 ASP A CA 1
ATOM 1585 C C . ASP A 1 189 ? -0.687 11.928 -16.250 1.00 37.22 189 ASP A C 1
ATOM 1587 O O . ASP A 1 189 ? 0.058 10.947 -16.213 1.00 37.22 189 ASP A O 1
ATOM 1591 N N . SER A 1 190 ? -2.014 11.756 -16.118 1.00 44.66 190 SER A N 1
ATOM 1592 C CA . SER A 1 190 ? -2.677 10.450 -16.336 1.00 44.66 190 SER A CA 1
ATOM 1593 C C . SER A 1 190 ? -4.196 10.537 -16.524 1.00 44.66 190 SER A C 1
ATOM 1595 O O . SER A 1 190 ? -4.825 11.470 -16.044 1.00 44.66 190 SER A O 1
ATOM 1597 N N . LYS A 1 191 ? -4.784 9.478 -17.110 1.00 49.88 191 LYS A N 1
ATOM 1598 C CA . LYS A 1 191 ? -6.235 9.229 -17.299 1.00 49.88 191 LYS A CA 1
ATOM 1599 C C . LYS A 1 191 ? -7.093 9.208 -16.021 1.00 49.88 191 LYS A C 1
ATOM 1601 O O . LYS A 1 191 ? -8.316 9.208 -16.129 1.00 49.88 191 LYS A O 1
ATOM 1606 N N . LEU A 1 192 ? -6.484 9.110 -14.840 1.00 54.56 192 LEU A N 1
ATOM 1607 C CA . LEU A 1 192 ? -7.181 9.213 -13.561 1.00 54.56 192 LEU A CA 1
ATOM 1608 C C . LEU A 1 192 ? -7.145 10.684 -13.135 1.00 54.56 192 LEU A C 1
ATOM 1610 O O . LEU A 1 192 ? -6.047 11.225 -12.985 1.00 54.56 192 LEU A O 1
ATOM 1614 N N . ASP A 1 193 ? -8.308 11.310 -12.942 1.00 65.25 193 ASP A N 1
ATOM 1615 C CA . ASP A 1 193 ? -8.381 12.642 -12.335 1.00 65.25 193 ASP A CA 1
ATOM 1616 C C . ASP A 1 193 ? -8.011 12.517 -10.854 1.00 65.25 193 ASP A C 1
ATOM 1618 O O . ASP A 1 193 ? -8.820 12.189 -9.982 1.00 65.25 193 ASP A O 1
ATOM 1622 N N . LEU A 1 194 ? -6.712 12.652 -10.608 1.00 60.50 194 LEU A N 1
ATOM 1623 C CA . LEU A 1 194 ? -6.127 12.451 -9.300 1.00 60.50 194 LEU A CA 1
ATOM 1624 C C . LEU A 1 194 ? -6.574 13.546 -8.330 1.00 60.50 194 LEU A C 1
ATOM 1626 O O . LEU A 1 194 ? -6.736 13.254 -7.152 1.00 60.50 194 LEU A O 1
ATOM 1630 N N . GLU A 1 195 ? -6.787 14.777 -8.798 1.00 62.91 195 GLU A N 1
ATOM 1631 C CA . GLU A 1 195 ? -7.258 15.874 -7.948 1.00 62.91 195 GLU A CA 1
ATOM 1632 C C . GLU A 1 195 ? -8.674 15.597 -7.448 1.00 62.91 195 GLU A C 1
ATOM 1634 O O . GLU A 1 195 ? -8.938 15.734 -6.251 1.00 62.91 195 GLU A O 1
ATOM 1639 N N . GLU A 1 196 ? -9.546 15.106 -8.327 1.00 71.06 196 GLU A N 1
ATOM 1640 C CA . GLU A 1 196 ? -10.900 14.702 -7.958 1.00 71.06 196 GLU A CA 1
ATOM 1641 C C . GLU A 1 196 ? -10.908 13.507 -6.998 1.00 71.06 196 GLU A C 1
ATOM 1643 O O . GLU A 1 196 ? -11.612 13.518 -5.989 1.00 71.06 196 GLU A O 1
ATOM 1648 N N . GLU A 1 197 ? -10.085 12.485 -7.243 1.00 68.75 197 GLU A N 1
ATOM 1649 C CA . GLU A 1 197 ? -9.959 11.348 -6.319 1.00 68.75 197 GLU A CA 1
ATOM 1650 C C . GLU A 1 197 ? -9.402 11.781 -4.958 1.00 68.75 197 GLU A C 1
ATOM 1652 O O . GLU A 1 197 ? -9.890 11.335 -3.920 1.00 68.75 197 GLU A O 1
ATOM 1657 N N . ILE A 1 198 ? -8.426 12.692 -4.931 1.00 67.00 198 ILE A N 1
ATOM 1658 C CA . ILE A 1 198 ? -7.888 13.264 -3.691 1.00 67.00 198 ILE A CA 1
ATOM 1659 C C . ILE A 1 198 ? -8.965 14.053 -2.948 1.00 67.00 198 ILE A C 1
ATOM 1661 O O . ILE A 1 198 ? -9.085 13.914 -1.728 1.00 67.00 198 ILE A O 1
ATOM 1665 N N . ARG A 1 199 ? -9.753 14.863 -3.659 1.00 75.12 199 ARG A N 1
ATOM 1666 C CA . ARG A 1 199 ? -10.873 15.616 -3.089 1.00 75.12 199 ARG A CA 1
ATOM 1667 C C . ARG A 1 199 ? -11.892 14.673 -2.461 1.00 75.12 199 ARG A C 1
ATOM 1669 O O . ARG A 1 199 ? -12.180 14.811 -1.277 1.00 75.12 199 ARG A O 1
ATOM 1676 N N . LEU A 1 200 ? -12.342 13.662 -3.202 1.00 73.38 200 LEU A N 1
ATOM 1677 C CA . LEU A 1 200 ? -13.290 12.660 -2.713 1.00 73.38 200 LEU A CA 1
ATOM 1678 C C . LEU A 1 200 ? -12.741 11.886 -1.511 1.00 73.38 200 LEU A C 1
ATOM 1680 O O . LEU A 1 200 ? -13.482 11.620 -0.567 1.00 73.38 200 LEU A O 1
ATOM 1684 N N . ILE A 1 201 ? -11.454 11.540 -1.501 1.00 73.81 201 ILE A N 1
ATOM 1685 C CA . ILE A 1 201 ? -10.826 10.898 -0.340 1.00 73.81 201 ILE A CA 1
ATOM 1686 C C . ILE A 1 201 ? -10.837 11.846 0.862 1.00 73.81 201 ILE A C 1
ATOM 1688 O O . ILE A 1 201 ? -11.209 11.425 1.949 1.00 73.81 201 ILE A O 1
ATOM 1692 N N . ASN A 1 202 ? -10.472 13.116 0.687 1.00 72.56 202 ASN A N 1
ATOM 1693 C CA . ASN A 1 202 ? -10.415 14.083 1.786 1.00 72.56 202 ASN A CA 1
ATOM 1694 C C . ASN A 1 202 ? -11.790 14.480 2.335 1.00 72.56 202 ASN A C 1
ATOM 1696 O O . ASN A 1 202 ? -11.901 14.735 3.529 1.00 72.56 202 ASN A O 1
ATOM 1700 N N . GLU A 1 203 ? -12.819 14.540 1.492 1.00 75.44 203 GLU A N 1
ATOM 1701 C CA . GLU A 1 203 ? -14.192 14.846 1.910 1.00 75.44 203 GLU A CA 1
ATOM 1702 C C . GLU A 1 203 ? -14.835 13.680 2.677 1.00 75.44 203 GLU A C 1
ATOM 1704 O O . GLU A 1 203 ? -15.710 13.903 3.512 1.00 75.44 203 GLU A O 1
ATOM 1709 N N . ASN A 1 204 ? -14.398 12.440 2.419 1.00 70.12 204 ASN A N 1
ATOM 1710 C CA . ASN A 1 204 ? -15.019 11.229 2.965 1.00 70.12 204 ASN A CA 1
ATOM 1711 C C . ASN A 1 204 ? -14.161 10.472 4.011 1.00 70.12 204 ASN A C 1
ATOM 1713 O O . ASN A 1 204 ? -14.676 9.520 4.604 1.00 70.12 204 ASN A O 1
ATOM 1717 N N . MET A 1 205 ? -12.889 10.850 4.241 1.00 78.25 205 MET A N 1
ATOM 1718 C CA . MET A 1 205 ? -11.953 10.233 5.215 1.00 78.25 205 MET A CA 1
ATOM 1719 C C . MET A 1 205 ? -11.190 11.236 6.086 1.00 78.25 205 MET A C 1
ATOM 1721 O O . MET A 1 205 ? -11.145 10.959 7.303 1.00 78.25 205 MET A O 1
#

=== Feature glossary ===
A reading guide for the features in this record.

Start from the sequence.

  · This is the polypeptide sequence — one letter per residue, N-terminus first. Length ranges from a few dozen residues for small domains to over a thousand for large multi-domain proteins.

Fold it, and you get atomic coordinates and the backbone conformation that goes with them.

  · Structure coordinates are given as an mmCIF _atom_site loop: one row per atom with element, residue name, chain id, sequence number, and x/y/z position in Å. Only the four main-chain atoms per residue are included here; side chains are omitted to keep the record compact.

  · Backbone dihedral angles. Every residue except chain termini has a φ (preceding-C → N → Cα → C) and a ψ (N → Cα → C → next-N). They are reported in degrees following the IUPAC sign convention. Secondary structure is essentially a statement about which (φ, ψ) basin each residue occupies.

  · The SS8 string is DSSP's per-residue secondary-structure call. α-helix (H) means an i→i+4 H-bond ladder; β-strand (E) means the residue participates in a β-sheet; 3₁₀ (G) and π (I) are tighter and wider helices; T/S are turns/bends; '-' is loop.

  · SS3 is a coarse helix/strand/coil call (letters a/b/c) made by the P-SEA algorithm from inter-Cα distances and dihedrals. It is less detailed than DSSP but needs only Cα positions.

Summarize the fold with a handful of shape descriptors and a per-residue structural alphabet.

  · Radius of gyration (Rg) is the root-mean-square distance of Cα atoms from their centroid — a single number for overall size and compactness. A globular domain of N residues has Rg ≈ 2.2·N^0.38 Å; an extended or disordered chain has a much larger Rg. The Cα contact count is the number of residue pairs whose Cα atoms are within 8 Å and are more than four positions apart in sequence — a standard proxy for tertiary packing density. The bounding box is the smallest axis-aligned box enclosing all Cα atoms.

  · The Foldseek 3Di string encodes local tertiary geometry as a 20-letter alphabet — one character per residue — derived from the relative positions of nearby Cα atoms. Unlike the amino-acid sequence, 3Di is a direct function of the 3D structure, so two proteins with the same fold have similar 3Di strings even at low sequence identity.

  · Solvent-accessible surface area (SASA) is the area in Å² traced out by the centre of a 1.4 Å probe sphere (a water molecule) rolled over the protein's van der Waals surface (Shrake–Rupley / Lee–Richards construction). Buried residues have near-zero SASA; fully exposed residues can exceed 200 Å². The total SASA scales roughly with the number of surface residues.

Ask how reliable the model is.

  · pLDDT (predicted Local Distance Difference Test) is AlphaFold's per-residue confidence score, ranging from 0 to 100. Values above 90 indicate high confidence (typically well-packed cores); 70–90 is confident; 50–70 low confidence; below 50 usually means the region is disordered or the prediction is unreliable there. AlphaFold stores pLDDT in the mmCIF B-factor column.

  · B-factor (Debye–Waller factor) reflects atomic displacement in the crystal lattice. It is an experimental observable (units Å²), not a prediction; low values mean the atom is pinned down, high values mean it moves or is heterogeneous across the crystal.

  · Predicted Aligned Error (PAE) is an AlphaFold confidence matrix: entry (i, j) is the expected error in the position of residue j, in ångströms, when the prediction is superimposed on the true structure at residue i. Low PAE within a block of residues means that block is internally rigid and well-predicted; high PAE between two blocks means their relative placement is uncertain even if each block individually is confident.

Place it in context: what it resembles, what it is annotated as, and how it looks.

  · Nearest PDB neighbors are the top structural matches found by Foldseek when searching this structure against the entire Protein Data Bank. Each hit reports a TM-score (0 to 1; >0.5 almost always implies the same fold) and an E-value. These are *structural* homologs — they may share no detectable sequence similarity.

  · Functional annotations link the protein to curated databases. InterPro entries identify conserved domains and families by matching the sequence against member-database signatures (Pfam, PROSITE, CDD, …). Gene Ontology (GO) terms describe molecular function, biological process, and cellular component in a controlled vocabulary. CATH places the structure in a hierarchical fold classification (Class/Architecture/Topology/Homologous-superfamily). The organism is the source species.

  · Three diagnostic plots accompany the record. The Cα contact map visualizes the tertiary structure as a 2D adjacency matrix (8 Å cutoff, sequence-local contacts suppressed). The Ramachandran plot shows the distribution of backbone (φ, ψ) torsions, with points in the α and β basins reflecting secondary structure content. The PAE plot shows AlphaFold's inter-residue confidence as a color matrix.

  · Six rendered views show the 3D structure from the faces of a cube — i.e. along ±x, ±y, ±z. Rendering representation is drawn randomly per protein from cartoon (secondary-structure ribbons), sticks (backbone bonds), or molecular surface; coloring is either N→C rainbow (blue at the N-terminus through red at the C-terminus) or one color per chain.